Protein AF-F7NVW8-F1 (afdb_monomer_lite)

pLDDT: mean 91.48, std 11.55, range [31.28, 98.75]

Structure (mmCIF, N/CA/C/O backbone):
data_AF-F7NVW8-F1
#
_entry.id   AF-F7NVW8-F1
#
loop_
_atom_site.group_PDB
_atom_site.id
_atom_site.type_symbol
_atom_site.label_atom_id
_atom_site.label_alt_id
_atom_site.label_comp_id
_atom_site.label_asym_id
_atom_site.label_entity_id
_atom_site.label_seq_id
_atom_site.pdbx_PDB_ins_code
_atom_site.Cartn_x
_atom_site.Cartn_y
_atom_site.Cartn_z
_atom_site.occupancy
_atom_site.B_iso_or_equiv
_atom_site.auth_seq_id
_atom_site.auth_comp_id
_atom_site.auth_asym_id
_atom_site.auth_atom_id
_atom_site.pdbx_PDB_model_num
ATOM 1 N N . MET A 1 1 ? -7.586 -39.364 7.969 1.00 33.09 1 MET A N 1
ATOM 2 C CA . MET A 1 1 ? -6.673 -38.766 6.970 1.00 33.09 1 MET A CA 1
ATOM 3 C C . MET A 1 1 ? -7.073 -37.313 6.775 1.00 33.09 1 MET A C 1
ATOM 5 O O . MET A 1 1 ? -8.037 -37.046 6.069 1.00 33.09 1 MET A O 1
ATOM 9 N N . GLN A 1 2 ? -6.405 -36.387 7.467 1.00 31.28 2 GLN A N 1
ATOM 10 C CA . GLN A 1 2 ? -6.547 -34.956 7.196 1.00 31.28 2 GLN A CA 1
ATOM 11 C C . GLN A 1 2 ? -5.988 -34.703 5.795 1.00 31.28 2 GLN A C 1
ATOM 13 O O . GLN A 1 2 ? -4.818 -34.976 5.532 1.00 31.28 2 GLN A O 1
ATOM 18 N N . LYS A 1 3 ? -6.844 -34.258 4.872 1.00 32.88 3 LYS A N 1
ATOM 19 C CA . LYS A 1 3 ? -6.382 -33.722 3.595 1.00 32.88 3 LYS A CA 1
ATOM 20 C C . LYS A 1 3 ? -5.575 -32.472 3.930 1.00 32.88 3 LYS A C 1
ATOM 22 O O . LYS A 1 3 ? -6.151 -31.479 4.358 1.00 32.88 3 LYS A O 1
ATOM 27 N N . ASN A 1 4 ? -4.258 -32.543 3.753 1.00 35.47 4 ASN A N 1
ATOM 28 C CA . ASN A 1 4 ? -3.416 -31.363 3.627 1.00 35.47 4 ASN A CA 1
ATOM 29 C C . ASN A 1 4 ? -3.935 -30.573 2.421 1.00 35.47 4 ASN A C 1
ATOM 31 O O . ASN A 1 4 ? -3.557 -30.849 1.283 1.00 35.47 4 ASN A O 1
ATOM 35 N N . SER A 1 5 ? -4.852 -29.634 2.652 1.00 35.75 5 SER A N 1
ATOM 36 C CA . SER A 1 5 ? -5.168 -28.608 1.671 1.00 35.75 5 SER A CA 1
ATOM 37 C C . SER A 1 5 ? -3.935 -27.721 1.585 1.00 35.75 5 SER A C 1
ATOM 39 O O . SER A 1 5 ? -3.715 -26.854 2.432 1.00 35.75 5 SER A O 1
ATOM 41 N N . VAL A 1 6 ? -3.088 -27.996 0.594 1.00 38.09 6 VAL A N 1
ATOM 42 C CA . VAL A 1 6 ? -2.115 -27.030 0.089 1.00 38.09 6 VAL A CA 1
ATOM 43 C C . VAL A 1 6 ? -2.907 -25.751 -0.132 1.00 38.09 6 VAL A C 1
ATOM 45 O O . VAL A 1 6 ? -3.813 -25.743 -0.960 1.00 38.09 6 VAL A O 1
ATOM 48 N N . ASN A 1 7 ? -2.652 -24.729 0.684 1.00 44.72 7 ASN A N 1
ATOM 49 C CA . ASN A 1 7 ? -3.314 -23.443 0.549 1.00 44.72 7 ASN A CA 1
ATOM 50 C C . ASN A 1 7 ? -2.962 -22.942 -0.860 1.00 44.72 7 ASN A C 1
ATOM 52 O O . ASN A 1 7 ? -1.771 -22.717 -1.109 1.00 44.72 7 ASN A O 1
ATOM 56 N N . PRO A 1 8 ? -3.905 -22.899 -1.819 1.00 54.53 8 PRO A N 1
ATOM 57 C CA . PRO A 1 8 ? -3.564 -22.485 -3.165 1.00 54.53 8 PRO A CA 1
ATOM 58 C C . PRO A 1 8 ? -3.042 -21.056 -3.059 1.00 54.53 8 PRO A C 1
ATOM 60 O O . PRO A 1 8 ? -3.697 -20.183 -2.491 1.00 54.53 8 PRO A O 1
ATOM 63 N N . ARG A 1 9 ? -1.812 -20.837 -3.532 1.00 75.75 9 ARG A N 1
ATOM 64 C CA . ARG A 1 9 ? -1.227 -19.499 -3.624 1.00 75.75 9 ARG A CA 1
ATOM 65 C C . ARG A 1 9 ? -2.247 -18.607 -4.339 1.00 75.75 9 ARG A C 1
ATOM 67 O O . ARG A 1 9 ? -2.789 -19.030 -5.356 1.00 75.75 9 ARG A O 1
ATOM 74 N N . PHE A 1 10 ? -2.539 -17.435 -3.778 1.00 86.62 10 PHE A N 1
ATOM 75 C CA . PHE A 1 10 ? -3.490 -16.486 -4.357 1.00 86.62 10 PHE A CA 1
ATOM 76 C C . PHE A 1 10 ? -3.166 -16.219 -5.838 1.00 86.62 10 PHE A C 1
ATOM 78 O O . PHE A 1 10 ? -1.993 -16.098 -6.196 1.00 86.62 10 PHE A O 1
ATOM 85 N N . VAL A 1 11 ? -4.201 -16.129 -6.679 1.00 89.25 11 VAL A N 1
ATOM 86 C CA . VAL A 1 11 ? -4.081 -15.807 -8.108 1.00 89.25 11 VAL A CA 1
ATOM 87 C C . VAL A 1 11 ? -5.098 -14.724 -8.467 1.00 89.25 11 VAL A C 1
ATOM 89 O O . VAL A 1 11 ? -6.314 -14.969 -8.471 1.00 89.25 11 VAL A O 1
ATOM 92 N N . ALA A 1 12 ? -4.583 -13.537 -8.790 1.00 92.56 12 ALA A N 1
ATOM 93 C CA . ALA A 1 12 ? -5.376 -12.417 -9.284 1.00 92.56 12 ALA A CA 1
ATOM 94 C C . ALA A 1 12 ? -6.098 -12.784 -10.602 1.00 92.56 12 ALA A C 1
ATOM 96 O O . ALA A 1 12 ? -5.682 -13.715 -11.300 1.00 92.56 12 ALA A O 1
ATOM 97 N N . PRO A 1 13 ? -7.201 -12.104 -10.961 1.00 93.25 13 PRO A N 1
ATOM 98 C CA . PRO A 1 13 ? -7.780 -12.214 -12.297 1.00 93.25 13 PRO A CA 1
ATOM 99 C C . PRO A 1 13 ? -6.733 -11.956 -13.389 1.00 93.25 13 PRO A C 1
ATOM 101 O O . PRO A 1 13 ? -5.885 -11.084 -13.244 1.00 93.25 13 PRO A O 1
ATOM 104 N N . THR A 1 14 ? -6.800 -12.696 -14.493 1.00 92.19 14 THR A N 1
ATOM 105 C CA . THR A 1 14 ? -5.921 -12.470 -15.655 1.00 92.19 14 THR A CA 1
ATOM 106 C C . THR A 1 14 ? -6.426 -11.353 -16.562 1.00 92.19 14 THR A C 1
ATOM 108 O O . THR A 1 14 ? -5.658 -10.783 -17.328 1.00 92.19 14 THR A O 1
ATOM 111 N N . GLU A 1 15 ? -7.723 -11.067 -16.501 1.00 95.06 15 GLU A N 1
ATOM 112 C CA . GLU A 1 15 ? -8.388 -10.063 -17.323 1.00 95.06 15 GLU A CA 1
ATOM 113 C C . GLU A 1 15 ? -8.621 -8.776 -16.532 1.00 95.06 15 GLU A C 1
ATOM 115 O O . GLU A 1 15 ? -8.660 -8.775 -15.296 1.00 95.06 15 GLU A O 1
ATOM 120 N N . TRP A 1 16 ? -8.781 -7.680 -17.271 1.00 97.19 16 TRP A N 1
ATOM 121 C CA . TRP A 1 16 ? -9.200 -6.404 -16.712 1.00 97.19 16 TRP A CA 1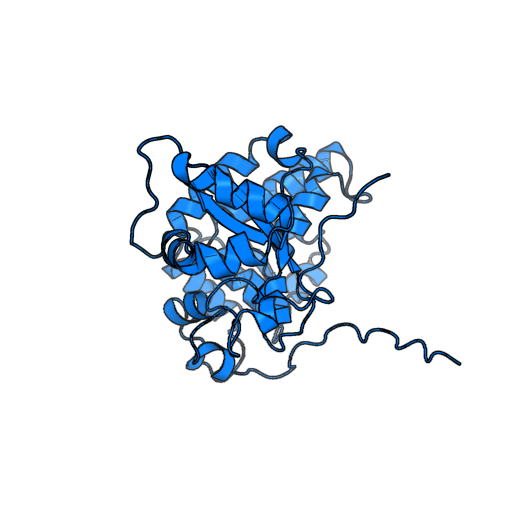
ATOM 122 C C . TRP A 1 16 ? -10.644 -6.500 -16.207 1.00 97.19 16 TRP A C 1
ATOM 124 O O . TRP A 1 16 ? -11.512 -6.996 -16.921 1.00 97.19 16 TRP A O 1
ATOM 134 N N . GLN A 1 17 ? -10.892 -6.016 -14.990 1.00 96.19 17 GLN A N 1
ATOM 135 C CA . GLN A 1 17 ? -12.200 -6.061 -14.328 1.00 96.19 17 GLN A CA 1
ATOM 136 C C . GLN A 1 17 ? -12.583 -4.651 -13.858 1.00 96.19 17 GLN A C 1
ATOM 138 O O . GLN A 1 17 ? -12.295 -4.288 -12.712 1.00 96.19 17 GLN A O 1
ATOM 143 N N . PRO A 1 18 ? -13.174 -3.814 -14.732 1.00 95.75 18 PRO A N 1
ATOM 144 C CA . PRO A 1 18 ? -13.538 -2.440 -14.382 1.00 95.75 18 PRO A CA 1
ATOM 145 C C . PRO A 1 18 ? -14.566 -2.368 -13.241 1.00 95.75 18 PRO A C 1
ATOM 147 O O . PRO A 1 18 ? -14.616 -1.380 -12.510 1.00 95.75 18 PRO A O 1
ATOM 150 N N . GLU A 1 19 ? -15.356 -3.425 -13.038 1.00 95.06 19 GLU A N 1
ATOM 151 C CA . GLU A 1 19 ? -16.361 -3.535 -11.983 1.00 95.06 19 GLU A CA 1
ATOM 152 C C . GLU A 1 19 ? -15.789 -3.454 -10.561 1.00 95.06 19 GLU A C 1
ATOM 154 O O . GLU A 1 19 ? -16.493 -3.001 -9.656 1.00 95.06 19 GLU A O 1
ATOM 159 N N . LEU A 1 20 ? -14.509 -3.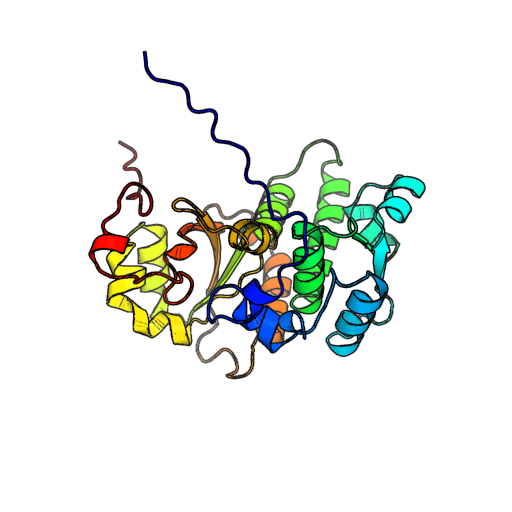803 -10.365 1.00 94.12 20 LEU A N 1
ATOM 160 C CA . LEU A 1 20 ? -13.820 -3.678 -9.072 1.00 94.12 20 LEU A CA 1
ATOM 161 C C . LEU A 1 20 ? -13.774 -2.226 -8.572 1.00 94.12 20 LEU A C 1
ATOM 163 O O . LEU A 1 20 ? -13.691 -1.985 -7.369 1.00 94.12 20 LEU A O 1
ATOM 167 N N . PHE A 1 21 ? -13.852 -1.263 -9.491 1.00 96.19 21 PHE A N 1
ATOM 168 C CA . PHE A 1 21 ? -13.737 0.169 -9.218 1.00 96.19 21 PHE A CA 1
ATOM 169 C C . PHE A 1 21 ? -15.088 0.882 -9.103 1.00 96.19 21 PHE A C 1
ATOM 171 O O . PHE A 1 21 ? -15.120 2.081 -8.845 1.00 96.19 21 PHE A O 1
ATOM 178 N N . LEU A 1 22 ? -16.204 0.169 -9.297 1.00 93.12 22 LEU A N 1
ATOM 179 C CA . LEU A 1 22 ? -17.549 0.756 -9.268 1.00 93.12 22 LEU A CA 1
ATOM 180 C C . LEU A 1 22 ? -18.156 0.816 -7.863 1.00 93.12 22 LEU A C 1
ATOM 182 O O . LEU A 1 22 ? -19.053 1.622 -7.621 1.00 93.12 22 LEU A O 1
ATOM 186 N N . GLN A 1 23 ? -17.711 -0.053 -6.953 1.00 86.88 23 GLN A N 1
ATOM 187 C CA . GLN A 1 23 ? -18.283 -0.158 -5.613 1.00 86.88 23 GLN A CA 1
ATOM 188 C C . GLN A 1 23 ? -17.451 0.614 -4.580 1.00 86.88 23 GLN A C 1
ATOM 190 O O . GLN A 1 23 ? -16.218 0.626 -4.659 1.00 86.88 23 GLN A O 1
ATOM 195 N N . PRO A 1 24 ? -18.098 1.226 -3.571 1.00 89.25 24 PRO A N 1
ATOM 196 C CA . PRO A 1 24 ? -17.397 1.757 -2.411 1.00 89.25 24 PRO A CA 1
ATOM 197 C C . PRO A 1 24 ? -16.582 0.665 -1.699 1.00 89.25 24 PRO A C 1
ATOM 199 O O . PRO A 1 24 ? -17.015 -0.484 -1.623 1.00 89.25 24 PRO A O 1
ATOM 202 N N . GLY A 1 25 ? -15.416 1.018 -1.160 1.00 90.75 25 GLY A N 1
ATOM 203 C CA . GLY A 1 25 ? -14.565 0.122 -0.383 1.00 90.75 25 GLY A CA 1
ATOM 204 C C . GLY A 1 25 ? -13.079 0.328 -0.653 1.00 90.75 25 GLY A C 1
ATOM 205 O O . GLY A 1 25 ? -12.614 1.454 -0.818 1.00 90.75 25 GLY A O 1
ATOM 206 N N . LEU A 1 26 ? -12.326 -0.777 -0.696 1.00 92.69 26 LEU A N 1
ATOM 207 C CA . LEU A 1 26 ? -10.861 -0.774 -0.804 1.00 92.69 26 LEU A CA 1
ATOM 208 C C . LEU A 1 26 ? -10.359 0.059 -1.991 1.00 92.69 26 LEU A C 1
ATOM 210 O O . LEU A 1 26 ? -9.433 0.846 -1.837 1.00 92.69 26 LEU A O 1
ATOM 214 N N . PHE A 1 27 ? -10.993 -0.068 -3.158 1.00 95.38 27 PHE A N 1
ATOM 215 C CA . PHE A 1 27 ? -10.558 0.598 -4.388 1.00 95.38 27 PHE A CA 1
ATOM 216 C C . PHE A 1 27 ? -11.054 2.044 -4.539 1.00 95.38 27 PHE A C 1
ATOM 218 O O . PHE A 1 27 ? -10.693 2.699 -5.514 1.00 95.38 27 PHE A O 1
ATOM 225 N N . SER A 1 28 ? -11.857 2.572 -3.605 1.00 92.69 28 SER A N 1
ATOM 226 C CA . SER A 1 28 ? -12.536 3.862 -3.793 1.00 92.69 28 SER A CA 1
ATOM 227 C C . SER A 1 28 ? -11.592 5.029 -4.037 1.00 92.69 28 SER A C 1
ATOM 229 O O . SER A 1 28 ? -11.878 5.860 -4.891 1.00 92.69 28 SER A O 1
ATOM 231 N N . ALA A 1 29 ? -10.457 5.091 -3.340 1.00 91.38 29 ALA A N 1
ATOM 232 C CA . ALA A 1 29 ? -9.506 6.176 -3.559 1.00 91.38 29 ALA A CA 1
ATOM 233 C C . ALA A 1 29 ? -8.840 6.100 -4.942 1.00 91.38 29 ALA A C 1
ATOM 235 O O . ALA A 1 29 ? -8.684 7.121 -5.606 1.00 91.38 29 ALA A O 1
ATOM 236 N N . LEU A 1 30 ? -8.507 4.889 -5.405 1.00 95.31 30 LEU A N 1
ATOM 237 C CA . LEU A 1 30 ? -7.979 4.681 -6.754 1.00 95.31 30 LEU A CA 1
ATOM 238 C C . LEU A 1 30 ? -9.011 5.103 -7.806 1.00 95.31 30 LEU A C 1
ATOM 240 O O . LEU A 1 30 ? -8.668 5.831 -8.728 1.00 95.31 30 LEU A O 1
ATOM 244 N N . ALA A 1 31 ? -10.271 4.695 -7.640 1.00 95.12 31 ALA A N 1
ATOM 245 C CA . ALA A 1 31 ? -11.358 5.006 -8.569 1.00 95.12 31 ALA A CA 1
ATOM 246 C C . ALA A 1 31 ? -11.762 6.491 -8.572 1.00 95.12 31 ALA A C 1
ATOM 248 O O . ALA A 1 31 ? -12.200 7.005 -9.596 1.00 95.12 31 ALA A O 1
ATOM 249 N N . ALA A 1 32 ? -11.612 7.190 -7.442 1.00 93.06 32 ALA A N 1
ATOM 250 C CA . ALA A 1 32 ? -11.866 8.628 -7.351 1.00 93.06 32 ALA A CA 1
ATOM 251 C C . ALA A 1 32 ? -10.800 9.459 -8.080 1.00 93.06 32 ALA A C 1
ATOM 253 O O . ALA A 1 32 ? -11.082 10.556 -8.556 1.00 93.06 32 ALA A O 1
ATOM 254 N N . THR A 1 33 ? -9.575 8.935 -8.162 1.00 93.88 33 THR A N 1
ATOM 255 C CA . THR A 1 33 ? -8.430 9.633 -8.750 1.00 93.88 33 THR A CA 1
ATOM 256 C C . THR A 1 33 ? -8.176 9.252 -10.207 1.00 93.88 33 THR A C 1
ATOM 258 O O . THR A 1 33 ? -7.834 10.114 -11.016 1.00 93.88 33 THR A O 1
ATOM 261 N N . PHE A 1 34 ? -8.297 7.971 -10.545 1.00 96.12 34 PHE A N 1
ATOM 262 C CA . PHE A 1 34 ? -7.969 7.438 -11.861 1.00 96.12 34 PHE A CA 1
ATOM 263 C C . PHE A 1 34 ? -9.237 6.897 -12.531 1.00 96.12 34 PHE A C 1
ATOM 265 O O . PHE A 1 34 ? -10.038 6.237 -11.864 1.00 96.12 34 PHE A O 1
ATOM 272 N N . PRO A 1 35 ? -9.413 7.086 -13.851 1.00 96.50 35 PRO A N 1
ATOM 273 C CA . PRO A 1 35 ? -10.602 6.646 -14.583 1.00 96.50 35 PRO A CA 1
ATOM 274 C C . PRO A 1 35 ? -10.579 5.128 -14.853 1.00 96.50 35 PRO A C 1
ATOM 276 O O . PRO A 1 35 ? -10.696 4.686 -15.994 1.00 96.50 35 PRO A O 1
ATOM 279 N N . LEU A 1 36 ? -10.380 4.309 -13.814 1.00 97.25 36 LEU A N 1
ATOM 280 C CA . LEU A 1 36 ? -10.150 2.863 -13.919 1.00 97.25 36 LEU A CA 1
ATOM 281 C C . LEU A 1 36 ? -11.400 2.137 -14.427 1.00 97.25 36 LEU A C 1
ATOM 283 O O . LEU A 1 36 ? -11.316 1.359 -15.371 1.00 97.25 36 LEU A O 1
ATOM 287 N N . ALA A 1 37 ? -12.577 2.453 -13.886 1.00 96.69 37 ALA A N 1
ATOM 288 C CA . ALA A 1 37 ? -13.836 1.858 -14.341 1.00 96.69 37 ALA A CA 1
ATOM 289 C C . ALA A 1 37 ? -14.155 2.146 -15.825 1.00 96.69 37 ALA A C 1
ATOM 291 O O . ALA A 1 37 ? -14.917 1.410 -16.447 1.00 96.69 37 ALA A O 1
ATOM 292 N N . GLU A 1 38 ? -13.575 3.205 -16.397 1.00 96.62 38 GLU A N 1
ATOM 293 C CA . GLU A 1 38 ? -13.773 3.600 -17.796 1.00 96.62 38 GLU A CA 1
ATOM 294 C C . GLU A 1 38 ? -12.792 2.907 -18.755 1.00 96.62 38 GLU A C 1
ATOM 296 O O . GLU A 1 38 ? -12.999 2.915 -19.973 1.00 96.62 38 GLU A O 1
ATOM 301 N N . GLN A 1 39 ? -11.728 2.285 -18.233 1.00 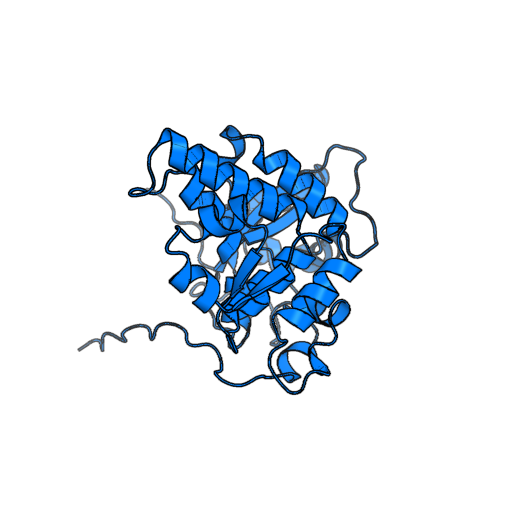96.69 39 GLN A N 1
ATOM 302 C CA . GLN A 1 39 ? -10.758 1.577 -19.061 1.00 96.69 39 GLN A CA 1
ATOM 303 C C . GLN A 1 39 ? -11.328 0.253 -19.574 1.00 96.69 39 GLN A C 1
ATOM 305 O O . GLN A 1 39 ? -12.039 -0.467 -18.872 1.00 96.69 39 GLN A O 1
ATOM 310 N N . ARG A 1 40 ? -10.959 -0.102 -20.809 1.00 94.81 40 ARG A N 1
ATOM 311 C CA . ARG A 1 40 ? -11.304 -1.399 -21.421 1.00 94.81 40 ARG A CA 1
ATOM 312 C C . ARG A 1 40 ? -10.257 -2.480 -21.161 1.00 94.81 40 ARG A C 1
ATOM 314 O O . ARG A 1 40 ? -10.574 -3.665 -21.228 1.00 94.81 40 ARG A O 1
ATOM 321 N N . HIS A 1 41 ? -9.022 -2.069 -20.896 1.00 96.62 41 HIS A N 1
ATOM 322 C CA . HIS A 1 41 ? -7.858 -2.925 -20.696 1.00 96.62 41 HIS A CA 1
ATOM 323 C C . HIS A 1 41 ? -7.009 -2.362 -19.555 1.00 96.62 41 HIS A C 1
ATOM 325 O O . HIS A 1 41 ? -7.272 -1.260 -19.073 1.00 96.62 41 HIS A O 1
ATOM 331 N N . PHE A 1 42 ? -5.974 -3.098 -19.151 1.00 97.75 42 PHE A N 1
ATOM 332 C CA . PHE A 1 42 ? -4.974 -2.554 -18.239 1.00 97.75 42 PHE A CA 1
ATOM 333 C C . PHE A 1 42 ? -4.354 -1.278 -18.833 1.00 97.75 42 PHE A C 1
ATOM 335 O O . PHE A 1 42 ? -4.009 -1.283 -20.020 1.00 97.75 42 PHE A O 1
ATOM 342 N N . PRO A 1 43 ? -4.189 -0.212 -18.031 1.00 97.75 43 PRO A N 1
ATOM 343 C CA . PRO A 1 43 ? -3.466 0.980 -18.456 1.00 97.75 43 PRO A CA 1
ATOM 344 C C . PRO A 1 43 ? -2.053 0.643 -18.938 1.00 97.75 43 PRO A C 1
ATOM 346 O O . PRO A 1 43 ? -1.354 -0.157 -18.309 1.00 97.75 43 PRO A O 1
ATOM 349 N N . SER A 1 44 ? -1.635 1.247 -20.051 1.00 97.88 44 SER A N 1
ATOM 350 C CA . SER A 1 44 ? -0.278 1.065 -20.574 1.00 97.88 44 SER A CA 1
ATOM 351 C C . SER A 1 44 ? 0.747 1.858 -19.748 1.00 97.88 44 SER A C 1
ATOM 353 O O . SER A 1 44 ? 0.365 2.794 -19.035 1.00 97.88 44 SER A O 1
ATOM 355 N N . PRO A 1 45 ? 2.053 1.542 -19.849 1.00 98.38 45 PRO A N 1
ATOM 356 C CA . PRO A 1 45 ? 3.097 2.336 -19.203 1.00 98.38 45 PRO A CA 1
ATOM 357 C C . PRO A 1 45 ? 3.051 3.826 -19.584 1.00 98.38 45 PRO A C 1
ATOM 359 O O . PRO A 1 45 ? 3.257 4.690 -18.733 1.00 98.38 45 PRO A O 1
ATOM 362 N N . GLU A 1 46 ? 2.711 4.150 -20.834 1.00 98.38 46 GLU A N 1
ATOM 363 C CA . GLU A 1 46 ? 2.558 5.530 -21.310 1.00 98.38 46 GLU A CA 1
ATOM 364 C C . GLU A 1 46 ? 1.382 6.229 -20.622 1.00 98.38 46 GLU A C 1
ATOM 366 O O . GLU A 1 46 ? 1.548 7.325 -20.093 1.00 98.38 46 GLU A O 1
ATOM 371 N N . GLN A 1 47 ? 0.221 5.573 -20.543 1.00 98.31 47 GLN A N 1
ATOM 372 C CA . GLN A 1 47 ? -0.957 6.134 -19.876 1.00 98.31 47 GLN A CA 1
ATOM 373 C C . GLN A 1 47 ? -0.717 6.343 -18.372 1.00 98.31 47 GLN A C 1
ATOM 375 O O . GLN A 1 47 ? -1.090 7.373 -17.813 1.00 98.31 47 GLN A O 1
ATOM 380 N N . LEU A 1 48 ? -0.054 5.390 -17.709 1.00 98.50 48 LEU A N 1
ATOM 381 C CA . LEU A 1 48 ? 0.337 5.534 -16.304 1.00 98.50 48 LEU A CA 1
ATOM 382 C C . LEU A 1 48 ? 1.347 6.672 -16.116 1.00 98.50 48 LEU A C 1
ATOM 384 O O . LEU A 1 48 ? 1.287 7.386 -15.117 1.00 98.50 48 LEU A O 1
ATOM 388 N N . THR A 1 49 ? 2.248 6.873 -17.081 1.00 98.69 49 THR A N 1
ATOM 389 C CA . THR A 1 49 ? 3.214 7.981 -17.067 1.00 98.69 49 THR A CA 1
ATOM 390 C C . THR A 1 49 ? 2.500 9.324 -17.195 1.00 98.69 49 THR A C 1
ATOM 392 O O . THR A 1 49 ? 2.797 10.244 -16.438 1.00 98.69 49 THR A O 1
ATOM 395 N N . GLU A 1 50 ? 1.499 9.429 -18.072 1.00 98.50 50 GLU A N 1
ATOM 396 C CA . GLU A 1 50 ? 0.659 10.627 -18.172 1.00 98.50 50 GLU A CA 1
ATOM 397 C C . GLU A 1 50 ? -0.045 10.933 -16.843 1.00 98.50 50 GLU A C 1
ATOM 399 O O . GLU A 1 50 ? -0.021 12.075 -16.381 1.00 98.50 50 GLU A O 1
ATOM 404 N N . TRP A 1 51 ? -0.624 9.926 -16.182 1.00 98.12 51 TRP A N 1
ATOM 405 C CA . TRP A 1 51 ? -1.255 10.110 -14.870 1.00 98.12 51 TRP A CA 1
ATOM 406 C C . TRP A 1 51 ? -0.253 10.524 -13.786 1.00 98.12 51 TRP A C 1
ATOM 408 O O . TRP A 1 51 ? -0.560 11.396 -12.967 1.00 98.12 51 TRP A O 1
ATOM 418 N N . LEU A 1 52 ? 0.958 9.958 -13.798 1.00 98.19 52 LEU A N 1
ATOM 419 C CA . LEU A 1 52 ? 2.044 10.358 -12.902 1.00 98.19 52 LEU A CA 1
ATOM 420 C C . LEU A 1 52 ? 2.418 11.827 -13.105 1.00 98.19 52 LEU A C 1
ATOM 422 O O . LEU A 1 52 ? 2.531 12.573 -12.131 1.00 98.19 52 LEU A O 1
ATOM 426 N N . HIS A 1 53 ? 2.585 12.258 -14.355 1.00 98.19 53 HIS A N 1
ATOM 427 C CA . HIS A 1 53 ? 2.956 13.634 -14.697 1.00 98.19 53 HIS A CA 1
ATOM 428 C C . HIS A 1 53 ? 1.853 14.638 -14.373 1.00 98.19 53 HIS A C 1
ATOM 430 O O . HIS A 1 53 ? 2.149 15.768 -13.995 1.00 98.19 53 HIS A O 1
ATOM 436 N N . GLN A 1 54 ? 0.586 14.239 -14.481 1.00 96.06 54 GLN A N 1
ATOM 437 C CA . GLN A 1 54 ? -0.551 15.090 -14.121 1.00 96.06 54 GLN A CA 1
ATOM 438 C C . GLN A 1 54 ? -0.663 15.313 -12.609 1.00 96.06 54 GLN A C 1
ATOM 440 O O . GLN A 1 54 ? -1.119 16.373 -12.180 1.00 96.06 54 GLN A O 1
ATOM 445 N N . ARG A 1 55 ? -0.267 14.325 -11.798 1.00 93.06 55 ARG A N 1
ATOM 446 C CA . ARG A 1 55 ? -0.421 14.373 -10.335 1.00 93.06 55 ARG A CA 1
ATOM 447 C C . ARG A 1 55 ? 0.831 14.790 -9.582 1.00 93.06 55 ARG A C 1
ATOM 449 O O . ARG A 1 55 ? 0.731 15.219 -8.438 1.00 93.06 55 ARG A O 1
ATOM 456 N N . THR A 1 56 ? 2.005 14.640 -10.183 1.00 94.81 56 THR A N 1
ATOM 457 C CA . THR A 1 56 ? 3.274 14.758 -9.463 1.00 94.81 56 THR A CA 1
ATOM 458 C C . THR A 1 56 ? 4.268 15.644 -10.217 1.00 94.81 56 THR A C 1
ATOM 460 O O . THR A 1 56 ? 4.204 15.771 -11.441 1.00 94.81 56 THR A O 1
ATOM 463 N N . PRO A 1 57 ? 5.260 16.229 -9.527 1.00 95.12 57 PRO A N 1
ATOM 464 C CA . PRO A 1 57 ? 6.335 16.968 -10.185 1.00 95.12 57 PRO A CA 1
ATOM 465 C C . PRO A 1 57 ? 7.349 16.067 -10.923 1.00 95.12 57 PRO A C 1
ATOM 467 O O . PRO A 1 57 ? 8.337 16.585 -11.437 1.00 95.12 57 PRO A O 1
ATOM 470 N N . LEU A 1 58 ? 7.140 14.743 -10.986 1.00 95.94 58 LEU A N 1
ATOM 471 C CA . LEU A 1 58 ? 8.073 13.759 -11.554 1.00 95.94 58 LEU A CA 1
ATOM 472 C C . LEU A 1 58 ? 8.024 13.694 -13.089 1.00 95.94 58 LEU A C 1
ATOM 474 O O . LEU A 1 58 ? 7.791 12.641 -13.674 1.00 95.94 58 LEU A O 1
ATOM 478 N N . GLN A 1 59 ? 8.247 14.828 -13.750 1.00 96.81 59 GLN A N 1
ATOM 479 C CA . GLN A 1 59 ? 8.149 14.961 -15.213 1.00 96.81 59 GLN A CA 1
ATOM 480 C C . GLN A 1 59 ? 9.247 14.196 -15.974 1.00 96.81 59 GLN A C 1
ATOM 482 O O . GLN A 1 59 ? 9.123 13.934 -17.166 1.00 96.81 59 GLN A O 1
ATOM 487 N N . ASP A 1 60 ? 10.335 13.850 -15.292 1.00 97.06 60 ASP A N 1
ATOM 488 C CA . ASP A 1 60 ? 11.468 13.079 -15.803 1.00 97.06 60 ASP A CA 1
ATOM 489 C C . ASP A 1 60 ? 11.428 11.597 -15.398 1.00 97.06 60 ASP A C 1
ATOM 491 O O . ASP A 1 60 ? 12.391 10.870 -15.646 1.00 97.06 60 ASP A O 1
ATOM 495 N N . TRP A 1 61 ? 10.329 11.151 -14.784 1.00 98.44 61 TRP A N 1
ATOM 496 C CA . TRP A 1 61 ? 10.083 9.750 -14.456 1.00 98.44 61 TRP A CA 1
ATOM 497 C C . TRP A 1 61 ? 9.059 9.150 -15.407 1.00 98.44 61 TRP A C 1
ATOM 499 O O . TRP A 1 61 ? 8.156 9.842 -15.872 1.00 98.44 61 TRP A O 1
ATOM 509 N N . CYS A 1 62 ? 9.156 7.853 -15.673 1.00 98.50 62 CYS A N 1
ATOM 510 C CA . CYS A 1 62 ? 8.143 7.148 -16.452 1.00 98.50 62 CYS A CA 1
ATOM 511 C C . CYS A 1 62 ? 8.027 5.682 -16.046 1.00 98.50 62 CYS A C 1
ATOM 513 O O . CYS A 1 62 ? 8.927 5.114 -15.429 1.00 98.50 62 CYS A O 1
ATOM 515 N N . PHE A 1 63 ? 6.911 5.062 -16.411 1.00 98.75 63 PHE A N 1
ATOM 516 C CA . PHE A 1 63 ? 6.763 3.614 -16.356 1.00 98.75 63 PHE A CA 1
ATOM 517 C C . PHE A 1 63 ? 7.241 2.997 -17.667 1.00 98.75 63 PHE A C 1
ATOM 519 O O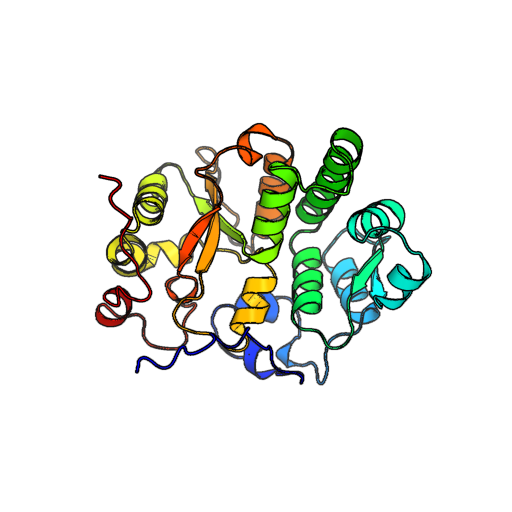 . PHE A 1 63 ? 7.056 3.575 -18.739 1.00 98.75 63 PHE A O 1
ATOM 526 N N . VAL A 1 64 ? 7.842 1.812 -17.583 1.00 98.50 64 VAL A N 1
ATOM 527 C CA . VAL A 1 64 ? 8.339 1.062 -18.745 1.00 98.50 64 VAL A CA 1
ATOM 528 C C . VAL A 1 64 ? 7.995 -0.415 -18.623 1.00 98.50 64 VAL A C 1
ATOM 530 O O . VAL A 1 64 ? 7.816 -0.934 -17.523 1.00 98.50 64 VAL A O 1
ATOM 533 N N . ASP A 1 65 ? 7.931 -1.114 -19.752 1.00 98.06 65 ASP A N 1
ATOM 534 C CA . ASP A 1 65 ? 7.818 -2.571 -19.755 1.00 98.06 65 ASP A CA 1
ATOM 535 C C . ASP A 1 65 ? 9.035 -3.212 -19.058 1.00 98.06 65 ASP A C 1
ATOM 537 O O . ASP A 1 65 ? 10.177 -2.790 -19.253 1.00 98.06 65 ASP A O 1
ATOM 541 N N . SER A 1 66 ? 8.797 -4.252 -18.255 1.00 96.88 66 SER A N 1
ATOM 542 C CA . SER A 1 66 ? 9.834 -5.029 -17.559 1.00 96.88 66 SER A CA 1
ATOM 543 C C . SER A 1 66 ? 10.971 -5.525 -18.466 1.00 96.88 66 SER A C 1
ATOM 545 O O . SER A 1 66 ? 12.101 -5.651 -18.004 1.00 96.88 66 SER A O 1
ATOM 547 N N . SER A 1 67 ? 10.720 -5.716 -19.761 1.00 97.25 67 SER A N 1
ATOM 548 C CA . SER A 1 67 ? 11.730 -6.081 -20.761 1.00 97.25 67 SER A CA 1
ATOM 549 C C . SER A 1 67 ? 12.867 -5.058 -20.881 1.00 97.25 67 SER A C 1
ATOM 551 O O . SER A 1 67 ? 13.988 -5.434 -21.223 1.00 97.25 67 SER A O 1
ATOM 553 N N . VAL A 1 68 ? 12.622 -3.781 -20.557 1.00 97.69 68 VAL A N 1
ATOM 554 C CA . VAL A 1 68 ? 13.665 -2.743 -20.509 1.00 97.69 68 VAL A CA 1
ATOM 555 C C . VAL A 1 68 ? 14.644 -3.012 -19.364 1.00 97.69 68 VAL A C 1
ATOM 557 O O . VAL A 1 68 ? 15.856 -2.924 -19.562 1.00 97.69 68 VAL A O 1
ATOM 560 N N . LEU A 1 69 ? 14.135 -3.399 -18.190 1.00 97.44 69 LEU A N 1
ATOM 561 C CA . LEU A 1 69 ? 14.965 -3.823 -17.059 1.00 97.44 69 LEU A CA 1
ATOM 562 C C . LEU A 1 69 ? 15.726 -5.112 -17.388 1.00 97.44 69 LEU A C 1
ATOM 564 O O . LEU A 1 69 ? 16.918 -5.200 -17.102 1.00 97.44 69 LEU A O 1
ATOM 568 N N . ASP A 1 70 ? 15.055 -6.095 -17.994 1.00 96.62 70 ASP A N 1
ATOM 569 C CA . ASP A 1 70 ? 15.672 -7.378 -18.349 1.00 96.62 70 ASP A CA 1
ATOM 570 C C . ASP A 1 70 ? 16.852 -7.192 -19.314 1.00 96.62 70 ASP A C 1
ATOM 572 O O . ASP A 1 70 ? 17.886 -7.846 -19.171 1.00 96.62 70 ASP A O 1
ATOM 576 N N . ALA A 1 71 ? 16.715 -6.276 -20.279 1.00 97.25 71 ALA A N 1
ATOM 577 C CA . ALA A 1 71 ? 17.779 -5.927 -21.215 1.00 97.25 71 ALA A CA 1
ATOM 578 C C . ALA A 1 71 ? 18.934 -5.157 -20.552 1.00 97.25 71 ALA A C 1
ATOM 580 O O . ALA A 1 71 ? 20.086 -5.317 -20.957 1.00 97.25 71 ALA A O 1
ATOM 581 N N . ASP A 1 72 ? 18.640 -4.327 -19.550 1.00 96.88 72 ASP A N 1
ATOM 582 C CA . ASP A 1 72 ? 19.644 -3.570 -18.801 1.00 96.88 72 ASP A CA 1
ATOM 583 C C . ASP A 1 72 ? 20.454 -4.463 -17.838 1.00 96.88 72 ASP A C 1
ATOM 585 O O . ASP A 1 72 ? 21.671 -4.314 -17.709 1.00 96.88 72 ASP A O 1
ATOM 589 N N . GLY A 1 73 ? 19.798 -5.432 -17.194 1.00 94.19 73 GLY A N 1
ATOM 590 C CA . GLY A 1 73 ? 20.430 -6.436 -16.334 1.00 94.19 73 GLY A CA 1
ATOM 591 C C . GLY A 1 73 ? 20.775 -5.961 -14.916 1.00 94.19 73 GLY A C 1
ATOM 592 O O . GLY A 1 73 ? 21.315 -6.746 -14.126 1.00 94.19 73 GLY A O 1
ATOM 593 N N . ARG A 1 74 ? 20.467 -4.706 -14.556 1.00 94.25 74 ARG A N 1
ATOM 594 C CA . ARG A 1 74 ? 20.559 -4.219 -13.171 1.00 94.25 74 ARG A CA 1
ATOM 595 C C . ARG A 1 74 ? 19.540 -4.891 -12.253 1.00 94.25 74 ARG A C 1
ATOM 597 O O . ARG A 1 74 ? 18.541 -5.474 -12.664 1.00 94.25 74 ARG A O 1
ATOM 604 N N . TYR A 1 75 ? 19.788 -4.772 -10.952 1.00 92.44 75 TYR A N 1
ATOM 605 C CA . TYR A 1 75 ? 18.783 -5.099 -9.945 1.00 92.44 75 TYR A CA 1
ATOM 606 C C . TYR A 1 75 ? 17.647 -4.065 -9.983 1.00 92.44 75 TYR A C 1
ATOM 608 O O . TYR A 1 75 ? 17.921 -2.876 -10.108 1.00 92.44 75 TYR A O 1
ATOM 616 N N . TYR A 1 76 ? 16.395 -4.502 -9.808 1.00 93.81 76 TYR A N 1
ATOM 617 C CA . TYR A 1 76 ? 15.184 -3.670 -9.932 1.00 93.81 76 TYR A CA 1
ATOM 618 C C . TYR A 1 76 ? 15.290 -2.287 -9.260 1.00 93.81 76 TYR A C 1
ATOM 620 O O . TYR A 1 76 ? 15.094 -1.263 -9.907 1.00 93.81 76 TYR A O 1
ATOM 628 N N . GLU A 1 77 ? 15.671 -2.239 -7.980 1.00 94.38 77 GLU A N 1
ATOM 629 C CA . GLU A 1 77 ? 15.765 -0.965 -7.251 1.00 94.38 77 GLU A CA 1
ATOM 630 C C . GLU A 1 77 ? 16.905 -0.069 -7.768 1.00 94.38 77 GLU A C 1
ATOM 632 O O . GLU A 1 77 ? 16.774 1.150 -7.780 1.00 94.38 77 GLU A O 1
ATOM 637 N N . ASP A 1 78 ? 18.017 -0.657 -8.217 1.00 95.12 78 ASP A N 1
ATOM 638 C CA . ASP A 1 78 ? 19.146 0.098 -8.780 1.00 95.12 78 ASP A CA 1
ATOM 639 C C . ASP A 1 78 ? 18.791 0.666 -10.160 1.00 95.12 78 ASP A C 1
ATOM 641 O O . ASP A 1 78 ? 19.105 1.811 -10.477 1.00 95.12 78 ASP A O 1
ATOM 645 N N . PHE A 1 79 ? 18.042 -0.093 -10.961 1.00 97.50 79 PHE A N 1
ATOM 646 C CA . PHE A 1 79 ? 17.516 0.399 -12.226 1.00 97.50 79 PHE A CA 1
ATOM 647 C C . PHE A 1 79 ? 16.624 1.626 -12.027 1.00 97.50 79 PHE A C 1
ATOM 649 O O . PHE A 1 79 ? 16.872 2.648 -12.667 1.00 97.50 79 PHE A O 1
ATOM 656 N N . ILE A 1 80 ? 15.650 1.565 -11.110 1.00 97.38 80 ILE A N 1
ATOM 657 C CA . ILE A 1 80 ? 14.779 2.709 -10.797 1.00 97.38 80 ILE A CA 1
ATOM 658 C C . ILE A 1 80 ? 15.614 3.910 -10.351 1.00 97.38 80 ILE A C 1
ATOM 660 O O . ILE A 1 80 ? 15.451 5.008 -10.885 1.00 97.38 80 ILE A O 1
ATOM 664 N N . TYR A 1 81 ? 16.547 3.691 -9.420 1.00 96.19 81 TYR A N 1
ATOM 665 C CA . TYR A 1 81 ? 17.366 4.752 -8.838 1.00 96.19 81 TYR A CA 1
ATOM 666 C C . TYR A 1 81 ? 18.185 5.512 -9.890 1.00 96.19 81 TYR A C 1
ATOM 668 O O . TYR A 1 81 ? 18.298 6.736 -9.842 1.00 96.19 81 TYR A O 1
ATOM 676 N N . GLN A 1 82 ? 18.756 4.786 -10.852 1.00 96.81 82 GLN A N 1
ATOM 677 C CA . GLN A 1 82 ? 19.658 5.347 -11.858 1.00 96.81 82 GLN A CA 1
ATOM 678 C C . GLN A 1 82 ? 18.931 5.897 -13.089 1.00 96.81 82 GLN A C 1
ATOM 680 O O . GLN A 1 82 ? 19.395 6.861 -13.695 1.00 96.81 82 GLN A O 1
ATOM 685 N N . SER A 1 83 ? 17.839 5.253 -13.507 1.00 97.69 83 SER A N 1
ATOM 686 C CA . SER A 1 83 ? 17.161 5.561 -14.773 1.00 97.69 83 SER A CA 1
ATOM 687 C C . SER A 1 83 ? 15.940 6.461 -14.613 1.00 97.69 83 SER A C 1
ATOM 689 O O . SER A 1 83 ? 15.528 7.067 -15.599 1.00 97.69 83 SER A O 1
ATOM 691 N N . ARG A 1 84 ? 15.359 6.537 -13.403 1.00 98.00 84 ARG A N 1
ATOM 692 C CA . ARG A 1 84 ? 14.037 7.143 -13.140 1.00 98.00 84 ARG A CA 1
ATOM 693 C C . ARG A 1 84 ? 12.899 6.479 -13.924 1.00 98.00 84 ARG A C 1
ATOM 695 O O . ARG A 1 84 ? 11.815 7.039 -14.062 1.00 98.00 84 ARG A O 1
ATOM 702 N N . GLN A 1 85 ? 13.135 5.267 -14.417 1.00 98.50 85 GLN A N 1
ATOM 703 C CA . GLN A 1 85 ? 12.137 4.440 -15.075 1.00 98.50 85 GLN A CA 1
ATOM 704 C C . GLN A 1 85 ? 11.668 3.366 -14.101 1.00 98.50 85 GLN A C 1
ATOM 706 O O . GLN A 1 85 ? 12.486 2.735 -13.434 1.00 98.50 85 GLN A O 1
ATOM 711 N N . ILE A 1 86 ? 10.358 3.157 -14.021 1.00 98.38 86 ILE A N 1
ATOM 712 C CA . ILE A 1 86 ? 9.723 2.194 -13.123 1.00 98.38 86 ILE A CA 1
ATOM 713 C C . ILE A 1 86 ? 9.263 0.995 -13.963 1.00 98.38 86 ILE A C 1
ATOM 715 O O . ILE A 1 86 ? 8.281 1.116 -14.703 1.00 98.38 86 ILE A O 1
ATOM 719 N N . PRO A 1 87 ? 9.967 -0.151 -13.897 1.00 98.00 87 PRO A N 1
ATOM 720 C CA . PRO A 1 87 ? 9.618 -1.334 -14.673 1.00 98.00 87 PRO A CA 1
ATOM 721 C C . PRO A 1 87 ? 8.321 -1.964 -14.178 1.00 98.00 87 PRO A C 1
ATOM 723 O O . PRO A 1 87 ? 8.129 -2.135 -12.976 1.00 98.00 87 PRO A O 1
ATOM 726 N N . MET A 1 88 ? 7.473 -2.385 -15.109 1.00 97.12 88 MET A N 1
ATOM 727 C CA . MET A 1 88 ? 6.244 -3.113 -14.818 1.00 97.12 88 MET A CA 1
ATOM 728 C C . MET A 1 88 ? 5.978 -4.208 -15.851 1.00 97.12 88 MET A C 1
ATOM 730 O O . MET A 1 88 ? 6.237 -4.049 -17.044 1.00 97.12 88 MET A O 1
ATOM 734 N N . ARG A 1 89 ? 5.417 -5.327 -15.401 1.00 96.94 89 ARG A N 1
ATOM 735 C CA . ARG A 1 89 ? 4.870 -6.371 -16.269 1.00 96.94 89 ARG A CA 1
ATOM 736 C C . ARG A 1 89 ? 3.538 -5.888 -16.838 1.00 96.94 89 ARG A C 1
ATOM 738 O O . ARG A 1 89 ? 2.673 -5.415 -16.100 1.00 96.94 89 ARG A O 1
ATOM 745 N N . LEU A 1 90 ? 3.343 -6.044 -18.145 1.00 95.56 90 LEU A N 1
ATOM 746 C CA . LEU A 1 90 ? 2.069 -5.705 -18.784 1.00 95.56 90 LEU A CA 1
ATOM 747 C C . LEU A 1 90 ? 0.943 -6.617 -18.293 1.00 95.56 90 LEU A C 1
ATOM 749 O O . LEU A 1 90 ? 1.159 -7.796 -18.009 1.00 95.56 90 LEU A O 1
ATOM 753 N N . ASN A 1 91 ? -0.274 -6.070 -18.249 1.00 95.62 91 ASN A N 1
ATOM 754 C CA . ASN A 1 91 ? -1.484 -6.784 -17.831 1.00 95.62 91 ASN A CA 1
ATOM 755 C C . ASN A 1 91 ? -1.344 -7.462 -16.457 1.00 95.62 91 ASN A C 1
ATOM 757 O O . ASN A 1 91 ? -1.795 -8.590 -16.249 1.00 95.62 91 ASN A O 1
ATOM 761 N N . ASN A 1 92 ? -0.669 -6.789 -15.524 1.00 97.12 92 ASN A N 1
ATOM 762 C CA . ASN A 1 92 ? -0.372 -7.315 -14.203 1.00 97.12 92 ASN A CA 1
ATOM 763 C C . ASN A 1 92 ? -0.971 -6.416 -13.114 1.00 97.12 92 ASN A C 1
ATOM 765 O O . ASN A 1 92 ? -0.592 -5.256 -12.980 1.00 97.12 92 ASN A O 1
ATOM 769 N N . TRP A 1 93 ? -1.896 -6.963 -12.318 1.00 98.00 93 TRP A N 1
ATOM 770 C CA . TRP A 1 93 ? -2.550 -6.232 -11.228 1.00 98.00 93 TRP A CA 1
ATOM 771 C C . TRP A 1 93 ? -1.564 -5.685 -10.199 1.00 98.00 93 TRP A C 1
ATOM 773 O O . TRP A 1 93 ? -1.694 -4.539 -9.782 1.00 98.00 93 TRP A O 1
ATOM 783 N N . HIS A 1 94 ? -0.580 -6.491 -9.805 1.00 97.81 94 HIS A N 1
ATOM 784 C CA . HIS A 1 94 ? 0.407 -6.111 -8.803 1.00 97.81 94 HIS A CA 1
ATOM 785 C C . HIS A 1 94 ? 1.196 -4.873 -9.236 1.00 97.81 94 HIS A C 1
ATOM 787 O O . HIS A 1 94 ? 1.213 -3.870 -8.524 1.00 97.81 94 HIS A O 1
ATOM 793 N N . ASP A 1 95 ? 1.776 -4.913 -10.437 1.00 97.88 95 ASP A N 1
ATOM 794 C CA . ASP A 1 95 ? 2.598 -3.812 -10.936 1.00 97.88 95 ASP A CA 1
ATOM 795 C C . ASP A 1 95 ? 1.744 -2.588 -11.308 1.00 97.88 95 ASP A C 1
ATOM 797 O O . ASP A 1 95 ? 2.184 -1.459 -11.096 1.00 97.88 95 ASP A O 1
ATOM 801 N N . LEU A 1 96 ? 0.496 -2.782 -11.767 1.00 98.50 96 LEU A N 1
ATOM 802 C CA . LEU A 1 96 ? -0.466 -1.687 -11.933 1.00 98.50 96 LEU A CA 1
ATOM 803 C C . LEU A 1 96 ? -0.700 -0.962 -10.604 1.00 98.50 96 LEU A C 1
ATOM 805 O O . LEU A 1 96 ? -0.560 0.257 -10.536 1.00 98.50 96 LEU A O 1
ATOM 809 N N . PHE A 1 97 ? -1.049 -1.684 -9.536 1.00 98.50 97 PHE A N 1
ATOM 810 C CA . PHE A 1 97 ? -1.264 -1.053 -8.235 1.00 98.50 97 PHE A CA 1
ATOM 811 C C . PHE A 1 97 ? 0.026 -0.426 -7.701 1.00 98.50 97 PHE A C 1
ATOM 813 O O . PHE A 1 97 ? -0.030 0.657 -7.124 1.00 98.50 97 PHE A O 1
ATOM 820 N N . GLY A 1 98 ? 1.186 -1.033 -7.964 1.00 98.25 98 GLY A N 1
ATOM 821 C CA . GLY A 1 98 ? 2.489 -0.435 -7.679 1.00 98.25 98 GLY A CA 1
ATOM 822 C C . GLY A 1 98 ? 2.675 0.920 -8.371 1.00 98.25 98 GLY A C 1
ATOM 823 O O . GLY A 1 98 ? 3.097 1.884 -7.728 1.00 98.25 98 GLY A O 1
ATOM 824 N N . ALA A 1 99 ? 2.302 1.026 -9.648 1.00 98.44 99 ALA A N 1
ATOM 825 C CA . ALA A 1 99 ? 2.356 2.267 -10.418 1.00 98.44 99 ALA A CA 1
ATOM 826 C C . ALA A 1 99 ? 1.385 3.339 -9.894 1.00 98.44 99 ALA A C 1
ATOM 828 O O . ALA A 1 99 ? 1.754 4.507 -9.752 1.00 98.44 99 ALA A O 1
ATOM 829 N N . LEU A 1 100 ? 0.162 2.955 -9.525 1.00 98.31 100 LEU A N 1
ATOM 830 C CA . LEU A 1 100 ? -0.803 3.888 -8.934 1.00 98.31 100 LEU A CA 1
ATOM 831 C C . LEU A 1 100 ? -0.351 4.377 -7.546 1.00 98.31 100 LEU A C 1
ATOM 833 O O . LEU A 1 100 ? -0.532 5.549 -7.219 1.00 98.31 100 LEU A O 1
ATOM 837 N N . ILE A 1 101 ? 0.310 3.526 -6.752 1.00 98.00 101 ILE A N 1
ATOM 838 C CA . ILE A 1 101 ? 0.941 3.943 -5.490 1.00 98.00 101 ILE A CA 1
ATOM 839 C C . ILE A 1 101 ? 2.076 4.940 -5.735 1.00 98.00 101 ILE A C 1
ATOM 841 O O . ILE A 1 101 ? 2.175 5.914 -4.996 1.00 98.00 101 ILE A O 1
ATOM 845 N N . TRP A 1 102 ? 2.886 4.773 -6.785 1.00 98.00 102 TRP A N 1
ATOM 846 C CA . TRP A 1 102 ? 3.875 5.786 -7.187 1.00 98.00 102 TRP A CA 1
ATOM 847 C C . TRP A 1 102 ? 3.240 7.147 -7.500 1.00 98.00 102 TRP A C 1
ATOM 849 O O . TRP A 1 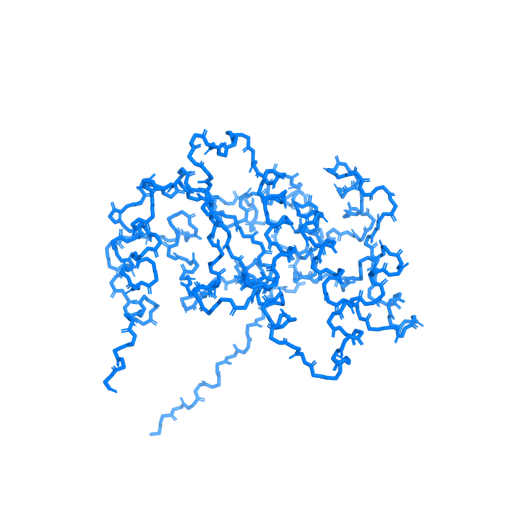102 ? 3.819 8.178 -7.166 1.00 98.00 102 TRP A O 1
ATOM 859 N N . CYS A 1 103 ? 2.038 7.160 -8.081 1.00 97.50 103 CYS A N 1
ATOM 860 C CA . CYS A 1 103 ? 1.300 8.393 -8.359 1.00 97.50 103 CYS A CA 1
ATOM 861 C C . CYS A 1 103 ? 0.745 9.068 -7.092 1.00 97.50 103 CYS A C 1
ATOM 863 O O . CYS A 1 103 ? 0.574 10.285 -7.078 1.00 97.50 103 CYS A O 1
ATOM 865 N N . PHE A 1 104 ? 0.449 8.300 -6.040 1.00 96.19 104 PHE A N 1
ATOM 866 C CA . PHE A 1 104 ? -0.034 8.827 -4.758 1.00 96.19 104 PHE A CA 1
ATOM 867 C C . PHE A 1 104 ? 1.078 9.176 -3.767 1.00 96.19 104 PHE A C 1
ATOM 869 O O . PHE A 1 104 ? 0.895 10.069 -2.945 1.00 96.19 104 PHE A O 1
ATOM 876 N N . PHE A 1 105 ? 2.204 8.463 -3.826 1.00 97.44 105 PHE A N 1
ATOM 877 C CA . PHE A 1 105 ? 3.297 8.555 -2.860 1.00 97.44 105 PHE A CA 1
ATOM 878 C C . PHE A 1 105 ? 4.675 8.728 -3.521 1.00 97.44 105 PHE A C 1
ATOM 880 O O . PHE A 1 105 ? 5.606 7.957 -3.240 1.00 97.44 105 PHE A O 1
ATOM 887 N N . PRO A 1 106 ? 4.846 9.707 -4.429 1.00 97.38 106 PRO A N 1
ATOM 888 C CA . PRO A 1 106 ? 6.090 9.874 -5.171 1.00 97.38 106 PRO A CA 1
ATOM 889 C C . PRO A 1 106 ? 7.296 10.145 -4.261 1.00 97.38 106 PRO A C 1
ATOM 891 O O . PRO A 1 106 ? 8.400 9.690 -4.569 1.00 97.38 106 PRO A O 1
ATOM 894 N N . LYS A 1 107 ? 7.135 10.873 -3.147 1.00 97.81 107 LYS A N 1
ATOM 895 C CA . LYS A 1 107 ? 8.252 11.224 -2.252 1.00 97.81 107 LYS A CA 1
ATOM 896 C C . LYS A 1 107 ? 8.674 10.022 -1.419 1.00 97.81 107 LYS A C 1
ATOM 898 O O . LYS A 1 107 ? 9.864 9.716 -1.341 1.00 97.81 107 LYS A O 1
ATOM 903 N N . SER A 1 108 ? 7.710 9.301 -0.849 1.00 97.56 108 SER A N 1
ATOM 904 C CA . SER A 1 108 ? 7.981 8.103 -0.053 1.00 97.56 108 SER A CA 1
ATOM 905 C C . SER A 1 108 ? 8.599 7.007 -0.908 1.00 97.56 108 SER A C 1
ATOM 907 O O . SER A 1 108 ? 9.607 6.436 -0.501 1.00 97.56 108 SER A O 1
ATOM 909 N N . LYS A 1 109 ? 8.081 6.750 -2.118 1.00 97.81 109 LYS A N 1
ATOM 910 C CA . LYS A 1 109 ? 8.636 5.720 -3.013 1.00 97.81 109 LYS A CA 1
ATOM 911 C C . LYS A 1 109 ? 10.071 6.046 -3.446 1.00 97.81 109 LYS A C 1
ATOM 913 O O . LYS A 1 109 ? 10.930 5.168 -3.370 1.00 97.81 109 LYS A O 1
ATOM 918 N N . GLN A 1 110 ? 10.381 7.307 -3.770 1.00 97.56 110 GLN A N 1
ATOM 919 C CA . GLN A 1 110 ? 11.767 7.742 -4.015 1.00 97.56 110 GLN A CA 1
ATOM 920 C C . GLN A 1 110 ? 12.664 7.552 -2.788 1.00 97.56 110 GLN A C 1
ATOM 922 O O . GLN A 1 110 ? 13.775 7.034 -2.906 1.00 97.56 110 GLN A O 1
ATOM 927 N N . GLN A 1 111 ? 12.193 7.934 -1.599 1.00 97.31 111 GLN A N 1
ATOM 928 C CA . GLN A 1 111 ? 12.971 7.781 -0.372 1.00 97.31 111 GLN A CA 1
ATOM 929 C C . GLN A 1 111 ? 13.213 6.303 -0.031 1.00 97.31 111 GLN A C 1
ATOM 931 O O . GLN A 1 111 ? 14.320 5.943 0.368 1.00 97.31 111 GLN A O 1
ATOM 936 N N . MET A 1 112 ? 12.223 5.430 -0.226 1.00 96.25 112 MET A N 1
ATOM 937 C CA . MET A 1 112 ? 12.374 3.982 -0.054 1.00 96.25 112 MET A CA 1
ATOM 938 C C . MET A 1 112 ? 13.404 3.408 -1.026 1.00 96.25 112 MET A C 1
ATOM 940 O O . MET A 1 112 ? 14.283 2.658 -0.601 1.00 96.25 112 MET A O 1
ATOM 944 N N . ASN A 1 113 ? 13.349 3.803 -2.299 1.00 96.31 113 ASN A N 1
ATOM 945 C CA . ASN A 1 113 ? 14.319 3.390 -3.310 1.00 96.31 113 ASN A CA 1
ATOM 946 C C . ASN A 1 113 ? 15.749 3.856 -2.954 1.00 96.31 113 ASN A C 1
ATOM 948 O O . ASN A 1 113 ? 16.689 3.056 -2.966 1.00 96.31 113 ASN A O 1
ATOM 952 N N . ARG A 1 114 ? 15.909 5.107 -2.497 1.00 96.06 114 ARG A N 1
ATOM 953 C CA . ARG A 1 114 ? 17.182 5.649 -1.984 1.00 96.06 114 ARG A CA 1
ATOM 954 C C . ARG A 1 114 ? 17.715 4.842 -0.796 1.00 96.06 114 ARG A C 1
ATOM 956 O O . ARG A 1 114 ? 18.878 4.448 -0.791 1.00 96.06 114 ARG A O 1
ATOM 963 N N . LEU A 1 115 ? 16.864 4.539 0.185 1.00 94.25 115 LEU A N 1
ATOM 964 C CA . LEU A 1 115 ? 17.231 3.725 1.350 1.00 94.25 115 LEU A CA 1
ATOM 965 C C . LEU A 1 115 ? 17.588 2.288 0.956 1.00 94.25 115 LEU A C 1
ATOM 967 O O . LEU A 1 115 ? 18.507 1.702 1.529 1.00 94.25 115 LEU A O 1
ATOM 971 N N . HIS A 1 116 ? 16.903 1.703 -0.031 1.00 94.12 116 HIS A N 1
ATOM 972 C CA . HIS A 1 116 ? 17.289 0.407 -0.580 1.00 94.12 116 HIS A CA 1
ATOM 973 C C . HIS A 1 116 ? 18.716 0.448 -1.134 1.00 94.12 116 HIS A C 1
ATOM 975 O O . HIS A 1 116 ? 19.483 -0.470 -0.835 1.00 94.12 116 HIS A O 1
ATOM 981 N N . MET A 1 117 ? 19.095 1.503 -1.863 1.00 94.56 117 MET A N 1
ATOM 982 C CA . MET A 1 117 ? 20.456 1.667 -2.388 1.00 94.56 117 MET A CA 1
ATOM 983 C C . MET A 1 117 ? 21.497 1.848 -1.289 1.00 94.56 117 MET A C 1
ATOM 985 O O . MET A 1 117 ? 22.498 1.135 -1.291 1.00 94.56 117 MET A O 1
ATOM 989 N N . GLU A 1 118 ? 21.240 2.713 -0.307 1.00 93.50 118 GLU A N 1
ATOM 990 C CA . GLU A 1 118 ? 22.142 2.911 0.837 1.00 93.50 118 GLU A CA 1
ATOM 991 C C . GLU A 1 118 ? 22.393 1.591 1.585 1.00 93.50 118 GLU A C 1
ATOM 993 O O . GLU A 1 118 ? 23.530 1.237 1.901 1.00 93.50 118 GLU A O 1
ATOM 998 N N . GLN A 1 119 ? 21.338 0.802 1.809 1.00 92.62 119 GLN A N 1
ATOM 999 C CA . GLN A 1 119 ? 21.451 -0.496 2.472 1.00 92.62 119 GLN A CA 1
ATOM 1000 C C . GLN A 1 119 ? 22.180 -1.541 1.615 1.00 92.62 119 GLN A C 1
ATOM 1002 O O . GLN A 1 119 ? 22.924 -2.352 2.162 1.00 92.62 119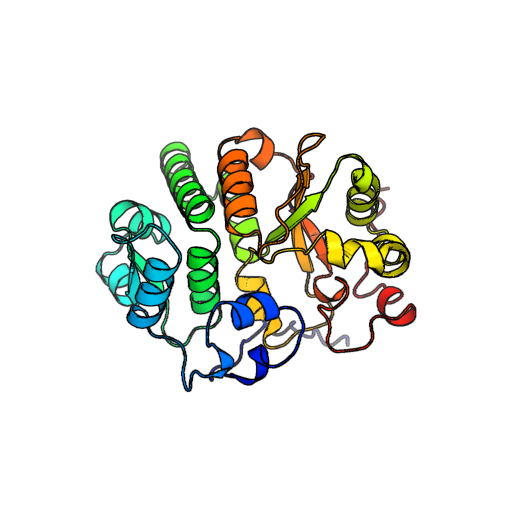 GLN A O 1
ATOM 1007 N N . ILE A 1 120 ? 21.987 -1.544 0.292 1.00 91.56 120 ILE A N 1
ATOM 1008 C CA . ILE A 1 120 ? 22.724 -2.438 -0.618 1.00 91.56 120 ILE A CA 1
ATOM 1009 C C . ILE A 1 120 ? 24.204 -2.057 -0.666 1.00 91.56 120 ILE A C 1
ATOM 1011 O O . ILE A 1 120 ? 25.055 -2.943 -0.648 1.00 91.56 120 ILE A O 1
ATOM 1015 N N . GLN A 1 121 ? 24.526 -0.765 -0.676 1.00 91.94 121 GLN A N 1
ATOM 1016 C CA . GLN A 1 121 ? 25.905 -0.290 -0.631 1.00 91.94 121 GLN A CA 1
ATOM 1017 C C . GLN A 1 121 ? 26.595 -0.698 0.678 1.00 91.94 121 GLN A C 1
ATOM 1019 O O . GLN A 1 121 ? 27.754 -1.104 0.661 1.00 91.94 121 GLN A O 1
ATOM 1024 N N . GLN A 1 122 ? 25.881 -0.623 1.806 1.00 91.25 122 GLN A N 1
ATOM 1025 C CA . GLN A 1 122 ? 26.433 -0.930 3.125 1.00 91.25 122 GLN A CA 1
ATOM 1026 C C . GLN A 1 122 ? 26.541 -2.436 3.416 1.00 91.25 122 GLN A C 1
ATOM 1028 O O . GLN A 1 122 ? 27.535 -2.878 3.988 1.00 91.25 122 GLN A O 1
ATOM 1033 N N . PHE A 1 123 ? 25.523 -3.226 3.064 1.00 89.06 123 PHE A N 1
ATOM 1034 C CA . PHE A 1 123 ? 25.401 -4.636 3.472 1.00 89.06 123 PHE A CA 1
ATOM 1035 C C . PHE A 1 123 ? 25.478 -5.630 2.304 1.00 89.06 123 PHE A C 1
ATOM 1037 O O . PHE A 1 123 ? 25.447 -6.843 2.515 1.00 89.06 123 PHE A O 1
ATOM 1044 N N . GLY A 1 124 ? 25.590 -5.138 1.071 1.00 86.81 124 GLY A N 1
ATOM 1045 C CA . GLY A 1 124 ? 25.511 -5.942 -0.142 1.00 86.81 124 GLY A CA 1
ATOM 1046 C C . GLY A 1 124 ? 24.072 -6.240 -0.579 1.00 86.81 124 GLY A C 1
ATOM 1047 O O . GLY A 1 124 ? 23.089 -6.011 0.128 1.00 86.81 124 GLY A O 1
ATOM 1048 N N . SER A 1 125 ? 23.935 -6.774 -1.793 1.00 82.38 125 SER A N 1
ATOM 1049 C CA . SER A 1 125 ? 22.632 -7.065 -2.406 1.00 82.38 125 SER A CA 1
ATOM 1050 C C . SER A 1 125 ? 22.058 -8.437 -2.034 1.00 82.38 125 SER A C 1
ATOM 1052 O O . SER A 1 125 ? 20.836 -8.599 -2.087 1.00 82.38 125 SER A O 1
ATOM 1054 N N . LYS A 1 126 ? 22.916 -9.396 -1.644 1.00 80.19 126 LYS A N 1
ATOM 1055 C CA . LYS A 1 126 ? 22.565 -10.818 -1.461 1.00 80.19 126 LYS A CA 1
ATOM 1056 C C . LYS A 1 126 ? 21.591 -11.067 -0.311 1.00 80.19 126 LYS A C 1
ATOM 1058 O O . LYS A 1 126 ? 20.606 -11.772 -0.503 1.00 80.19 126 LYS A O 1
ATOM 1063 N N . GLU A 1 127 ? 21.848 -10.491 0.861 1.00 81.44 127 GLU A N 1
ATOM 1064 C CA . GLU A 1 127 ? 20.961 -10.618 2.020 1.00 81.44 127 GLU A CA 1
ATOM 1065 C C . GLU A 1 127 ? 20.198 -9.313 2.250 1.00 81.44 127 GLU A C 1
ATOM 1067 O O . GLU A 1 127 ? 20.753 -8.213 2.185 1.00 81.44 127 GLU A O 1
ATOM 1072 N N . ARG A 1 128 ? 18.887 -9.412 2.499 1.00 83.88 128 ARG A N 1
ATOM 1073 C CA . ARG A 1 128 ? 18.086 -8.233 2.843 1.00 83.88 128 ARG A CA 1
ATOM 1074 C C . ARG A 1 128 ? 18.374 -7.848 4.291 1.00 83.88 128 ARG A C 1
ATOM 1076 O O . ARG A 1 128 ? 18.094 -8.621 5.204 1.00 83.88 128 ARG A O 1
ATOM 1083 N N . SER A 1 129 ? 18.869 -6.629 4.500 1.00 90.00 129 SER A N 1
ATOM 1084 C CA . SER A 1 129 ? 18.963 -6.045 5.839 1.00 90.00 129 SER A CA 1
ATOM 1085 C C . SER A 1 129 ? 17.574 -5.911 6.481 1.00 90.00 129 SER A C 1
ATOM 1087 O O . SER A 1 129 ? 16.547 -5.910 5.793 1.00 90.00 129 SER A O 1
ATOM 1089 N N . LYS A 1 130 ? 17.524 -5.748 7.811 1.00 90.25 130 LYS A N 1
ATOM 1090 C CA . LYS A 1 130 ? 16.262 -5.533 8.547 1.00 90.25 130 LYS A CA 1
ATOM 1091 C C . LYS A 1 130 ? 15.472 -4.337 8.010 1.00 90.25 130 LYS A C 1
ATOM 1093 O O . LYS A 1 130 ? 14.251 -4.421 7.892 1.00 90.25 130 LYS A O 1
ATOM 1098 N N . VAL A 1 131 ? 16.175 -3.262 7.648 1.00 90.88 131 VAL A N 1
ATOM 1099 C CA . VAL A 1 131 ? 15.581 -2.067 7.039 1.00 90.88 131 VAL A CA 1
ATOM 1100 C C . VAL A 1 131 ? 14.969 -2.423 5.687 1.00 90.88 131 VAL A C 1
ATOM 1102 O O . VAL A 1 131 ? 13.773 -2.220 5.506 1.00 90.88 131 VAL A O 1
ATOM 1105 N N . ARG A 1 132 ? 15.727 -3.055 4.773 1.00 92.00 132 ARG A N 1
ATOM 1106 C CA . ARG A 1 132 ? 15.194 -3.473 3.460 1.00 92.00 132 ARG A CA 1
ATOM 1107 C C . ARG A 1 132 ? 13.974 -4.380 3.605 1.00 92.00 132 ARG A C 1
ATOM 1109 O O . ARG A 1 132 ? 13.003 -4.192 2.887 1.00 92.00 132 ARG A O 1
ATOM 1116 N N . HIS A 1 133 ? 13.998 -5.327 4.543 1.00 92.00 133 HIS A N 1
ATOM 1117 C CA . HIS A 1 133 ? 12.858 -6.207 4.798 1.00 92.00 133 HIS A CA 1
ATOM 1118 C C . HIS A 1 133 ? 11.602 -5.428 5.217 1.00 92.00 133 HIS A C 1
ATOM 1120 O O . HIS A 1 133 ? 10.512 -5.723 4.736 1.00 92.00 133 HIS A O 1
ATOM 1126 N N . LYS A 1 134 ? 11.734 -4.431 6.098 1.00 92.56 134 LYS A N 1
ATOM 1127 C CA . LYS A 1 134 ? 10.596 -3.612 6.534 1.00 92.56 134 LYS A CA 1
ATOM 1128 C C . LYS A 1 134 ? 10.093 -2.656 5.463 1.00 92.56 134 LYS A C 1
ATOM 1130 O O . LYS A 1 134 ? 8.883 -2.517 5.341 1.00 92.56 134 LYS A O 1
ATOM 1135 N N . LEU A 1 135 ? 10.989 -2.060 4.676 1.00 93.94 135 LEU A N 1
ATOM 1136 C CA . LEU A 1 135 ? 10.605 -1.251 3.519 1.00 93.94 135 LEU A CA 1
ATOM 1137 C C . LEU A 1 135 ? 9.793 -2.085 2.527 1.00 93.94 135 LEU A C 1
ATOM 1139 O O . LEU A 1 135 ? 8.687 -1.694 2.181 1.00 93.94 135 LEU A O 1
ATOM 1143 N N . THR A 1 136 ? 10.268 -3.284 2.173 1.00 93.69 136 THR A N 1
ATOM 1144 C CA . THR A 1 136 ? 9.496 -4.204 1.326 1.00 93.69 136 THR A CA 1
ATOM 1145 C C . THR A 1 136 ? 8.159 -4.567 1.969 1.00 93.69 136 THR A C 1
ATOM 1147 O O . THR A 1 136 ? 7.137 -4.563 1.304 1.00 93.69 136 THR A O 1
ATOM 1150 N N . LEU A 1 137 ? 8.123 -4.847 3.273 1.00 94.56 137 LEU A N 1
ATOM 1151 C CA . LEU A 1 137 ? 6.872 -5.204 3.943 1.00 94.56 137 LEU A CA 1
ATOM 1152 C C . LEU A 1 137 ? 5.842 -4.060 3.938 1.00 94.56 137 LEU A C 1
ATOM 1154 O O . LEU A 1 137 ? 4.646 -4.318 3.800 1.00 94.56 137 LEU A O 1
ATOM 1158 N N . LEU A 1 138 ? 6.302 -2.818 4.103 1.00 95.88 138 LEU A N 1
ATOM 1159 C CA . LEU A 1 138 ? 5.469 -1.630 3.957 1.00 95.88 138 LEU A CA 1
ATOM 1160 C C . LEU A 1 138 ? 4.983 -1.494 2.507 1.00 95.88 138 LEU A C 1
ATOM 1162 O O . LEU A 1 138 ? 3.788 -1.311 2.306 1.00 95.88 138 LEU A O 1
ATOM 1166 N N . ASP A 1 139 ? 5.869 -1.641 1.520 1.00 96.94 139 ASP A N 1
ATOM 1167 C CA . ASP A 1 139 ? 5.519 -1.488 0.102 1.00 96.94 139 ASP A CA 1
ATOM 1168 C C . ASP A 1 139 ? 4.527 -2.536 -0.403 1.00 96.94 139 ASP A C 1
ATOM 1170 O O . ASP A 1 139 ? 3.693 -2.249 -1.252 1.00 96.94 139 ASP A O 1
ATOM 1174 N N . GLU A 1 140 ? 4.587 -3.746 0.144 1.00 96.94 140 GLU A N 1
ATOM 1175 C CA . GLU A 1 140 ? 3.726 -4.863 -0.241 1.00 96.94 140 GLU A CA 1
ATOM 1176 C C . GLU A 1 140 ? 2.389 -4.824 0.509 1.00 96.94 140 GLU A C 1
ATOM 1178 O O . GLU A 1 140 ? 1.318 -4.965 -0.078 1.00 96.94 140 GLU A O 1
ATOM 1183 N N . CYS A 1 141 ? 2.429 -4.611 1.828 1.00 96.62 141 CYS A N 1
ATOM 1184 C CA . CYS A 1 141 ? 1.284 -4.863 2.708 1.00 96.62 141 CYS A CA 1
ATOM 1185 C C . CYS A 1 141 ? 0.911 -3.681 3.616 1.00 96.62 141 CYS A C 1
ATOM 1187 O O . CYS A 1 141 ? 0.050 -3.833 4.487 1.00 96.62 141 CYS A O 1
ATOM 1189 N N . GLY A 1 142 ? 1.522 -2.511 3.442 1.00 97.31 142 GLY A N 1
ATOM 1190 C CA . GLY A 1 142 ? 1.304 -1.319 4.256 1.00 97.31 142 GLY A CA 1
ATOM 1191 C C . GLY A 1 142 ? -0.126 -0.774 4.237 1.00 97.31 142 GLY A C 1
ATOM 1192 O O . GLY A 1 142 ? -0.737 -0.606 3.184 1.00 97.31 142 GLY A O 1
ATOM 1193 N N . VAL A 1 143 ? -0.635 -0.420 5.412 1.00 97.44 143 VAL A N 1
ATOM 1194 C CA . VAL A 1 143 ? -1.789 0.471 5.583 1.00 97.44 143 VAL A CA 1
ATOM 1195 C C . VAL A 1 143 ? -1.371 1.580 6.531 1.00 97.44 143 VAL A C 1
ATOM 1197 O O . VAL A 1 143 ? -0.843 1.295 7.602 1.00 97.44 143 VAL A O 1
ATOM 1200 N N . ILE A 1 144 ? -1.590 2.828 6.142 1.00 96.00 144 ILE A N 1
ATOM 1201 C CA . ILE A 1 144 ? -1.199 4.007 6.905 1.00 96.00 144 ILE A CA 1
ATOM 1202 C C . ILE A 1 144 ? -2.431 4.592 7.582 1.00 96.00 144 ILE A C 1
ATOM 1204 O O . ILE A 1 144 ? -3.458 4.811 6.941 1.00 96.00 144 ILE A O 1
ATOM 1208 N N . ILE A 1 145 ? -2.308 4.884 8.872 1.00 94.50 145 ILE A N 1
ATOM 1209 C CA . ILE A 1 145 ? -3.244 5.751 9.587 1.00 94.50 145 ILE A CA 1
ATOM 1210 C C . ILE A 1 145 ? -2.483 6.921 10.196 1.00 94.50 145 ILE A C 1
ATOM 1212 O O . ILE A 1 145 ? -1.368 6.758 10.703 1.00 94.50 145 ILE A O 1
ATOM 1216 N N . CYS A 1 146 ? -3.109 8.093 10.179 1.00 93.81 146 CYS A N 1
ATOM 1217 C CA . CYS A 1 146 ? -2.654 9.243 10.942 1.00 93.81 146 CYS A CA 1
ATOM 1218 C C . CYS A 1 146 ? -3.567 9.412 12.151 1.00 93.81 146 CYS A C 1
ATOM 1220 O O . CYS A 1 146 ? -4.781 9.506 11.989 1.00 93.81 146 CYS A O 1
ATOM 1222 N N . ILE A 1 147 ? -2.987 9.451 13.346 1.00 93.75 147 ILE A N 1
ATOM 1223 C CA . ILE A 1 147 ? -3.741 9.619 14.592 1.00 93.75 147 ILE A CA 1
ATOM 1224 C C . ILE A 1 147 ? -3.342 10.913 15.288 1.00 93.75 147 ILE A C 1
ATOM 1226 O O . ILE A 1 147 ? -2.191 11.343 15.221 1.00 93.75 147 ILE A O 1
ATOM 1230 N N . LYS A 1 148 ? -4.288 11.511 16.003 1.00 93.69 148 LYS A N 1
ATOM 1231 C CA . LYS A 1 148 ? -4.012 12.548 17.002 1.00 93.69 148 LYS A CA 1
ATOM 1232 C C . LYS A 1 148 ? -3.596 11.889 18.325 1.00 93.69 148 LYS A C 1
ATOM 1234 O O . LYS A 1 148 ? -4.012 10.755 18.580 1.00 93.69 148 LYS A O 1
ATOM 1239 N N . PRO A 1 149 ? -2.898 12.601 19.230 1.00 93.06 149 PRO A N 1
ATOM 1240 C CA . PRO A 1 149 ? -2.580 12.078 20.562 1.00 93.06 149 PRO A CA 1
ATOM 1241 C C . PRO A 1 149 ? -3.811 11.563 21.331 1.00 93.06 149 PRO A C 1
ATOM 1243 O O . PRO A 1 149 ? -3.755 10.526 21.990 1.00 93.06 149 PRO A O 1
ATOM 1246 N N . SER A 1 150 ? -4.968 12.219 21.177 1.00 92.44 150 SER A N 1
ATOM 1247 C CA . SER A 1 150 ? -6.242 11.798 21.784 1.00 92.44 150 SER A CA 1
ATOM 1248 C C . SER A 1 150 ? -6.798 10.471 21.249 1.00 92.44 150 SER A C 1
ATOM 1250 O O . SER A 1 150 ? -7.657 9.871 21.888 1.00 92.44 150 SER A O 1
ATOM 1252 N N . GLN A 1 151 ? -6.317 9.996 20.099 1.00 94.50 151 GLN A N 1
ATOM 1253 C CA . GLN A 1 151 ? -6.741 8.755 19.442 1.00 94.50 151 GLN A CA 1
ATOM 1254 C C . GLN A 1 151 ? -5.754 7.600 19.680 1.00 94.50 151 GLN A C 1
ATOM 1256 O O . GLN A 1 151 ? -5.963 6.497 19.173 1.00 94.50 151 GLN A O 1
ATOM 1261 N N . ARG A 1 152 ? -4.696 7.812 20.479 1.00 94.44 152 ARG A N 1
ATOM 1262 C CA . ARG A 1 152 ? -3.669 6.797 20.768 1.00 94.44 152 ARG A CA 1
ATOM 1263 C C . ARG A 1 152 ? -4.244 5.487 21.306 1.00 94.44 152 ARG A C 1
ATOM 1265 O O . ARG A 1 152 ? -3.753 4.422 20.941 1.00 94.44 152 ARG A O 1
ATOM 1272 N N . PHE A 1 153 ? -5.327 5.555 22.079 1.00 96.62 153 PHE A N 1
ATOM 1273 C CA . PHE A 1 153 ? -6.008 4.373 22.611 1.00 96.62 153 PHE A CA 1
ATOM 1274 C C . PHE A 1 153 ? -6.428 3.381 21.513 1.00 96.62 153 PHE A C 1
ATOM 1276 O O . PHE A 1 153 ? -6.396 2.174 21.733 1.00 96.62 153 PHE A O 1
ATOM 1283 N N . LEU A 1 154 ? -6.786 3.856 20.313 1.00 96.50 154 LEU A N 1
ATOM 1284 C CA . LEU A 1 154 ? -7.196 2.979 19.217 1.00 96.50 154 LEU A CA 1
ATOM 1285 C C . LEU A 1 154 ? -6.020 2.156 18.682 1.00 96.50 154 LEU A C 1
ATOM 1287 O O . LEU A 1 154 ? -6.175 0.971 18.383 1.00 96.50 154 LEU A O 1
ATOM 1291 N N . LEU A 1 155 ? -4.834 2.762 18.604 1.00 95.12 155 LEU A N 1
ATOM 1292 C CA . LEU A 1 155 ? -3.614 2.049 18.235 1.00 95.12 155 LEU A CA 1
ATOM 1293 C C . LEU A 1 155 ? -3.305 0.940 19.249 1.00 95.12 155 LEU A C 1
ATOM 1295 O O . LEU A 1 155 ? -2.910 -0.158 18.853 1.00 95.12 155 LEU A O 1
ATOM 1299 N N . ASP A 1 156 ? -3.523 1.202 20.537 1.00 95.50 156 ASP A N 1
ATOM 1300 C CA . ASP A 1 156 ? -3.327 0.205 21.588 1.00 95.50 156 ASP A CA 1
ATOM 1301 C C . ASP A 1 156 ? -4.325 -0.952 21.465 1.00 95.50 156 ASP A C 1
ATOM 1303 O O . ASP A 1 156 ? -3.915 -2.112 21.550 1.00 95.50 156 ASP A O 1
ATOM 1307 N N . LEU A 1 157 ? -5.603 -0.671 21.178 1.00 97.12 157 LEU A N 1
ATOM 1308 C CA . LEU A 1 157 ? -6.604 -1.710 20.902 1.00 97.12 157 LEU A CA 1
ATOM 1309 C C . LEU A 1 157 ? -6.168 -2.601 19.725 1.00 97.12 157 LEU A C 1
ATOM 1311 O O . LEU A 1 157 ? -6.172 -3.828 19.839 1.00 97.12 157 LEU A O 1
ATOM 1315 N N . LEU A 1 158 ? -5.729 -2.000 18.613 1.00 96.31 158 LEU A N 1
ATOM 1316 C CA . LEU A 1 158 ? -5.264 -2.729 17.426 1.00 96.31 158 LEU A CA 1
ATOM 1317 C C . LEU A 1 158 ? -4.031 -3.593 17.739 1.00 96.31 158 LEU A C 1
ATOM 1319 O O . LEU A 1 158 ? -4.006 -4.788 17.441 1.00 96.31 158 LEU A O 1
ATOM 1323 N N . ARG A 1 159 ? -3.025 -3.036 18.422 1.00 94.56 159 ARG A N 1
ATOM 1324 C CA . ARG A 1 159 ? -1.803 -3.761 18.824 1.00 94.56 159 ARG A CA 1
ATOM 1325 C C . ARG A 1 159 ? -2.055 -4.860 19.854 1.00 94.56 159 ARG A C 1
ATOM 1327 O O . ARG A 1 159 ? -1.250 -5.791 19.977 1.00 94.56 159 ARG A O 1
ATOM 1334 N N . ASN A 1 160 ? -3.140 -4.758 20.613 1.00 95.75 160 ASN A N 1
ATOM 1335 C CA . ASN A 1 160 ? -3.579 -5.775 21.563 1.00 95.75 160 ASN A CA 1
ATOM 1336 C C . ASN A 1 160 ? -4.616 -6.742 20.982 1.00 95.75 160 ASN A C 1
ATOM 1338 O O . ASN A 1 160 ? -5.089 -7.615 21.705 1.00 95.75 160 ASN A O 1
ATOM 1342 N N . HIS A 1 161 ? -4.892 -6.654 19.676 1.00 96.38 161 HIS A N 1
ATOM 1343 C CA . HIS A 1 161 ? -5.834 -7.510 18.955 1.00 96.38 161 HIS A CA 1
ATOM 1344 C C . HIS A 1 161 ? -7.258 -7.446 19.538 1.00 96.38 161 HIS A C 1
ATOM 1346 O O . HIS A 1 161 ? -8.005 -8.424 19.522 1.00 96.38 161 HIS A O 1
ATOM 1352 N N . GLN A 1 162 ? -7.643 -6.284 20.065 1.00 97.25 162 GLN A N 1
ATOM 1353 C CA . GLN A 1 162 ? -8.978 -6.001 20.588 1.00 97.25 162 GLN A CA 1
ATOM 1354 C C . GLN A 1 162 ? -9.919 -5.606 19.440 1.00 97.25 162 GLN A C 1
ATOM 1356 O O . GLN A 1 162 ? -10.458 -4.501 19.399 1.00 97.25 162 GLN A O 1
ATOM 1361 N N . TRP A 1 163 ? -10.078 -6.511 18.471 1.00 97.56 163 TRP A N 1
ATOM 1362 C CA . TRP A 1 163 ? -10.661 -6.224 17.158 1.00 97.56 163 TRP A CA 1
ATOM 1363 C C . TRP A 1 163 ? -12.093 -5.697 17.217 1.00 97.56 163 TRP A C 1
ATOM 1365 O O . TRP A 1 163 ? -12.381 -4.680 16.598 1.00 97.56 163 TRP A O 1
ATOM 1375 N N . THR A 1 164 ? -12.974 -6.309 18.012 1.00 97.38 164 THR A N 1
ATOM 1376 C CA . THR A 1 164 ? -14.359 -5.831 18.173 1.00 97.38 164 THR A CA 1
ATOM 1377 C C . THR A 1 164 ? -14.407 -4.414 18.746 1.00 97.38 164 THR A C 1
ATOM 1379 O O . THR A 1 164 ? -15.231 -3.600 18.343 1.00 97.38 164 THR A O 1
ATOM 1382 N N . GLN A 1 165 ? -13.509 -4.077 19.671 1.00 97.62 165 GLN A N 1
ATOM 1383 C CA . GLN A 1 165 ? -13.468 -2.737 20.259 1.00 97.62 165 GLN A CA 1
ATOM 1384 C C . GLN A 1 165 ? -12.943 -1.735 19.226 1.00 97.62 165 GLN A C 1
ATOM 1386 O O . GLN A 1 165 ? -13.583 -0.718 18.969 1.00 97.62 165 GLN A O 1
ATOM 1391 N N . ALA A 1 166 ? -11.825 -2.067 18.575 1.00 97.62 166 ALA A N 1
ATOM 1392 C CA . ALA A 1 166 ? -11.191 -1.213 17.581 1.00 97.62 166 ALA A CA 1
ATOM 1393 C C . ALA A 1 166 ? -12.086 -0.956 16.359 1.00 97.62 166 ALA A C 1
ATOM 1395 O O . ALA A 1 166 ? -12.258 0.195 15.976 1.00 97.62 166 ALA A O 1
ATOM 1396 N N . PHE A 1 167 ? -12.659 -2.001 15.757 1.00 97.62 167 PHE A N 1
ATOM 1397 C CA . PHE A 1 167 ? -13.392 -1.901 14.493 1.00 97.62 167 PHE A CA 1
ATOM 1398 C C . PHE A 1 167 ? -14.894 -1.672 14.665 1.00 97.62 167 PHE A C 1
ATOM 1400 O O . PHE A 1 167 ? -15.460 -0.866 13.936 1.00 97.62 167 PHE A O 1
ATOM 1407 N N . TYR A 1 168 ? -15.550 -2.343 15.621 1.00 96.94 168 TYR A N 1
ATOM 1408 C CA . TYR A 1 168 ? -17.009 -2.274 15.766 1.00 96.94 168 TYR A CA 1
ATOM 1409 C C . TYR A 1 168 ? -17.456 -1.179 16.740 1.00 96.94 168 TYR A C 1
ATOM 1411 O O . TYR A 1 168 ? -18.259 -0.320 16.378 1.00 96.94 168 TYR A O 1
ATOM 1419 N N . GLN A 1 169 ? -16.931 -1.169 17.971 1.00 97.31 169 GLN A N 1
ATOM 1420 C CA . GLN A 1 169 ? -17.351 -0.189 18.988 1.00 97.31 169 GLN A CA 1
ATOM 1421 C C . GLN A 1 169 ? -16.909 1.235 18.632 1.00 97.31 169 GLN A C 1
ATOM 1423 O O . GLN A 1 169 ? -17.653 2.186 18.855 1.00 97.31 169 GLN A O 1
ATOM 1428 N N . HIS A 1 170 ? -15.721 1.374 18.041 1.00 96.69 170 HIS A N 1
ATOM 1429 C CA . HIS A 1 170 ? -15.167 2.653 17.597 1.00 96.69 170 HIS A CA 1
ATOM 1430 C C . HIS A 1 170 ? -15.301 2.890 16.085 1.00 96.69 170 HIS A C 1
ATOM 1432 O O . HIS A 1 170 ? -14.559 3.699 15.530 1.00 96.69 170 HIS A O 1
ATOM 1438 N N . LYS A 1 171 ? -16.255 2.227 15.411 1.00 95.25 171 LYS A N 1
ATOM 1439 C CA . LYS A 1 171 ? -16.438 2.306 13.948 1.00 95.25 171 LYS A CA 1
ATOM 1440 C C . LYS A 1 171 ? -16.522 3.736 13.401 1.00 95.25 171 LYS A C 1
ATOM 1442 O O . LYS A 1 171 ? -15.955 4.017 12.353 1.00 95.25 171 LYS A O 1
ATOM 1447 N N . GLU A 1 172 ? -17.150 4.651 14.140 1.00 93.75 172 GLU A N 1
ATOM 1448 C CA . GLU A 1 172 ? -17.342 6.048 13.719 1.00 93.75 172 GLU A CA 1
ATOM 1449 C C . GLU A 1 172 ? -16.016 6.817 13.582 1.00 93.75 172 GLU A C 1
ATOM 1451 O O . GLU A 1 172 ? -15.918 7.751 12.791 1.00 93.75 172 GLU A O 1
ATOM 1456 N N . LEU A 1 173 ? -14.963 6.404 14.301 1.00 93.12 173 LEU A N 1
ATOM 1457 C CA . LEU A 1 173 ? -13.640 7.029 14.191 1.00 93.12 173 LEU A CA 1
ATOM 1458 C C . LEU A 1 173 ? -12.940 6.681 12.875 1.00 93.12 173 LEU A C 1
ATOM 1460 O O . LEU A 1 173 ? -12.081 7.433 12.425 1.00 93.12 173 LEU A O 1
ATOM 1464 N N . TRP A 1 174 ? -13.289 5.562 12.235 1.00 93.38 174 TRP A N 1
ATOM 1465 C CA . TRP A 1 174 ? -12.597 5.095 11.031 1.00 93.38 174 TRP A CA 1
ATOM 1466 C C . TRP A 1 174 ? -12.831 5.991 9.819 1.00 93.38 174 TRP A C 1
ATOM 1468 O O . TRP A 1 174 ? -11.932 6.127 8.991 1.00 93.38 174 TRP A O 1
ATOM 1478 N N . ALA A 1 175 ? -13.982 6.663 9.759 1.00 88.69 175 ALA A N 1
ATOM 1479 C CA . ALA A 1 175 ? -14.235 7.683 8.750 1.00 88.69 175 ALA A CA 1
ATOM 1480 C C . ALA A 1 175 ? -13.283 8.885 8.906 1.00 88.69 175 ALA A C 1
ATOM 1482 O O . ALA A 1 175 ? -12.758 9.375 7.911 1.00 88.69 175 ALA A O 1
ATOM 1483 N N . GLU A 1 176 ? -13.006 9.325 10.143 1.00 87.94 176 GLU A N 1
ATOM 1484 C CA . GLU A 1 176 ? -12.046 10.409 10.416 1.00 87.94 176 GLU A CA 1
ATOM 1485 C C . GLU A 1 176 ? -10.600 9.966 10.152 1.00 87.94 176 GLU A C 1
ATOM 1487 O O . GLU A 1 176 ? -9.811 10.717 9.579 1.00 87.94 176 GLU A O 1
ATOM 1492 N N . LEU A 1 177 ? -10.244 8.742 10.552 1.00 90.12 177 LEU A N 1
ATOM 1493 C CA . LEU A 1 177 ? -8.895 8.200 10.357 1.00 90.12 177 LEU A CA 1
ATOM 1494 C C . LEU A 1 177 ? -8.546 8.043 8.879 1.00 90.12 177 LEU A C 1
ATOM 1496 O O . LEU A 1 177 ? -7.375 8.188 8.521 1.00 90.12 177 LEU A O 1
ATOM 1500 N N . ASN A 1 178 ? -9.557 7.741 8.055 1.00 89.94 178 ASN A N 1
ATOM 1501 C CA . ASN A 1 178 ? -9.458 7.520 6.617 1.00 89.94 178 ASN A CA 1
ATOM 1502 C C . ASN A 1 178 ? -8.183 6.734 6.247 1.00 89.94 178 ASN A C 1
ATOM 1504 O O . ASN A 1 178 ? -7.249 7.320 5.676 1.00 89.94 178 ASN A O 1
ATOM 1508 N N . PRO A 1 179 ? -8.092 5.448 6.654 1.00 93.88 179 PRO A N 1
ATOM 1509 C CA . PRO A 1 179 ? -6.895 4.648 6.448 1.00 93.88 179 PRO A CA 1
ATOM 1510 C C . PRO A 1 179 ? -6.522 4.590 4.972 1.00 93.88 179 PRO A C 1
ATOM 1512 O O . PRO A 1 179 ? -7.386 4.482 4.106 1.00 93.88 179 PRO A O 1
ATOM 1515 N N . ILE A 1 180 ? -5.225 4.625 4.689 1.00 94.50 180 ILE A N 1
ATOM 1516 C CA . ILE A 1 180 ? -4.714 4.641 3.323 1.00 94.50 180 ILE A CA 1
ATOM 1517 C C . ILE A 1 180 ? -3.945 3.360 3.053 1.00 94.50 180 ILE A C 1
ATOM 1519 O O . ILE A 1 180 ? -3.013 3.018 3.779 1.00 94.50 180 ILE A O 1
ATOM 1523 N N . ILE A 1 181 ? -4.302 2.655 1.987 1.00 96.31 181 ILE A N 1
ATOM 1524 C CA . ILE A 1 181 ? -3.514 1.517 1.522 1.00 96.31 181 ILE A CA 1
ATOM 1525 C C . ILE A 1 181 ? -2.293 2.060 0.785 1.00 96.31 181 ILE A C 1
ATOM 1527 O O . ILE A 1 181 ? -2.421 2.765 -0.213 1.00 96.31 181 ILE A O 1
ATOM 1531 N N . PHE A 1 182 ? -1.118 1.708 1.295 1.00 97.31 182 PHE A N 1
ATOM 1532 C CA . PHE A 1 182 ? 0.173 1.965 0.657 1.00 97.31 182 PHE A CA 1
ATOM 1533 C C . PHE A 1 182 ? 0.719 0.690 0.009 1.00 97.31 182 PHE A C 1
ATOM 1535 O O . PHE A 1 182 ? 1.303 0.721 -1.067 1.00 97.31 182 PHE A O 1
ATOM 1542 N N . GLY A 1 183 ? 0.481 -0.448 0.665 1.00 97.38 183 GLY A N 1
ATOM 1543 C CA . GLY A 1 183 ? 0.900 -1.763 0.224 1.00 97.38 183 GLY A CA 1
ATOM 1544 C C . GLY A 1 183 ? 0.173 -2.199 -1.038 1.00 97.38 183 GLY A C 1
ATOM 1545 O O . GLY A 1 183 ? -1.005 -2.550 -0.957 1.00 97.38 183 GLY A O 1
ATOM 1546 N N . HIS A 1 184 ? 0.844 -2.205 -2.187 1.00 97.94 184 HIS A N 1
ATOM 1547 C CA . HIS A 1 184 ? 0.184 -2.468 -3.468 1.00 97.94 184 HIS A CA 1
ATOM 1548 C C . HIS A 1 184 ? -0.296 -3.921 -3.620 1.00 97.94 184 HIS A C 1
ATOM 1550 O O . HIS A 1 184 ? -1.321 -4.161 -4.262 1.00 97.94 184 HIS A O 1
ATOM 1556 N N . ALA A 1 185 ? 0.337 -4.887 -2.947 1.00 97.38 185 ALA A N 1
ATOM 1557 C CA . ALA A 1 185 ? -0.146 -6.268 -2.934 1.00 97.38 185 ALA A CA 1
ATOM 1558 C C . ALA A 1 185 ? -1.468 -6.431 -2.164 1.00 97.38 185 ALA A C 1
ATOM 1560 O O . ALA A 1 185 ? -2.225 -7.358 -2.449 1.00 97.38 185 ALA A O 1
ATOM 1561 N N . ASN A 1 186 ? -1.808 -5.523 -1.236 1.00 97.50 186 ASN A N 1
ATOM 1562 C CA . ASN A 1 186 ? -3.139 -5.534 -0.617 1.00 97.50 186 ASN A CA 1
ATOM 1563 C C . ASN A 1 186 ? -4.237 -5.305 -1.666 1.00 97.50 186 ASN A C 1
ATOM 1565 O O . ASN A 1 186 ? -5.265 -5.976 -1.612 1.00 97.50 186 ASN A O 1
ATOM 1569 N N . TYR A 1 187 ? -4.016 -4.402 -2.629 1.00 97.50 187 TYR A N 1
ATOM 1570 C CA . TYR A 1 187 ? -4.956 -4.175 -3.728 1.00 97.50 187 TYR A CA 1
ATOM 1571 C C . TYR A 1 187 ? -5.043 -5.382 -4.663 1.00 97.50 187 TYR A C 1
ATOM 1573 O O . TYR A 1 187 ? -6.141 -5.778 -5.048 1.00 97.50 187 TYR A O 1
ATOM 1581 N N . GLU A 1 188 ? -3.909 -6.019 -4.974 1.00 97.25 188 GLU A N 1
ATOM 1582 C CA . GLU A 1 188 ? -3.895 -7.254 -5.765 1.00 97.25 188 GLU A CA 1
ATOM 1583 C C . GLU A 1 188 ? -4.741 -8.342 -5.088 1.00 97.25 188 GLU A C 1
ATOM 1585 O O . GLU A 1 188 ? -5.627 -8.922 -5.718 1.00 97.25 188 GLU A O 1
ATOM 1590 N N . MET A 1 189 ? -4.531 -8.577 -3.791 1.00 96.00 189 MET A N 1
ATOM 1591 C CA . MET A 1 189 ? -5.309 -9.556 -3.027 1.00 96.00 189 MET A CA 1
ATOM 1592 C C . MET A 1 189 ? -6.791 -9.172 -2.922 1.00 96.00 189 MET A C 1
ATOM 1594 O O . MET A 1 189 ? -7.660 -10.044 -2.928 1.00 96.00 189 MET A O 1
ATOM 1598 N N . ALA A 1 190 ? -7.097 -7.875 -2.885 1.00 95.19 190 ALA A N 1
ATOM 1599 C CA . ALA A 1 190 ? -8.460 -7.357 -2.849 1.00 95.19 190 ALA A CA 1
ATOM 1600 C C . ALA A 1 190 ? -9.243 -7.557 -4.157 1.00 95.19 190 ALA A C 1
ATOM 1602 O O . ALA A 1 190 ? -10.460 -7.397 -4.147 1.00 95.19 190 ALA A O 1
ATOM 1603 N N . THR A 1 191 ? -8.599 -7.952 -5.264 1.00 95.44 191 THR A N 1
ATOM 1604 C CA . THR A 1 191 ? -9.318 -8.338 -6.497 1.00 95.44 191 THR A CA 1
ATOM 1605 C C . THR A 1 191 ? -10.181 -9.591 -6.296 1.00 95.44 191 THR A C 1
ATOM 1607 O O . THR A 1 191 ? -11.182 -9.777 -6.982 1.00 95.44 191 THR A O 1
ATOM 1610 N N . LYS A 1 192 ? -9.812 -10.453 -5.336 1.00 93.50 192 LYS A N 1
ATOM 1611 C CA . LYS A 1 192 ? -10.596 -11.607 -4.871 1.00 93.50 192 LYS A CA 1
ATOM 1612 C C . LYS A 1 192 ? -10.430 -11.734 -3.349 1.00 93.50 192 LYS A C 1
ATOM 1614 O O . LYS A 1 192 ? -9.648 -12.574 -2.892 1.00 93.50 192 LYS A O 1
ATOM 1619 N N . PRO A 1 193 ? -11.105 -10.882 -2.557 1.00 92.25 193 PRO A N 1
ATOM 1620 C CA . PRO A 1 193 ? -10.874 -10.806 -1.121 1.00 92.25 193 PRO A CA 1
ATOM 1621 C C . PRO A 1 193 ? -11.242 -12.128 -0.437 1.00 92.25 193 PRO A C 1
ATOM 1623 O O . PRO A 1 193 ? -12.166 -12.827 -0.852 1.00 92.25 193 PRO A O 1
ATOM 1626 N N . PHE A 1 194 ? -10.517 -12.474 0.625 1.00 91.81 194 PHE A N 1
ATOM 1627 C CA . PHE A 1 194 ? -10.758 -13.688 1.401 1.00 91.81 194 PHE A CA 1
ATOM 1628 C C . PHE A 1 194 ? -10.525 -13.453 2.895 1.00 91.81 194 PHE A C 1
ATOM 1630 O O . PHE A 1 194 ? -9.680 -12.650 3.306 1.00 91.81 194 PHE A O 1
ATOM 1637 N N . ILE A 1 195 ? -11.257 -14.204 3.716 1.00 91.00 195 ILE A N 1
ATOM 1638 C CA . ILE A 1 195 ? -11.097 -14.205 5.169 1.00 91.00 195 ILE A CA 1
ATOM 1639 C C . ILE A 1 195 ? -9.685 -14.684 5.529 1.00 91.00 195 ILE A C 1
ATOM 1641 O O . ILE A 1 195 ? -9.250 -15.762 5.127 1.00 91.00 195 ILE A O 1
ATOM 1645 N N . GLY A 1 196 ? -8.950 -13.861 6.276 1.00 90.94 196 GLY A N 1
ATOM 1646 C CA . GLY A 1 196 ? -7.528 -14.064 6.572 1.00 90.94 196 GLY A CA 1
ATOM 1647 C C . GLY A 1 196 ? -6.608 -12.994 5.982 1.00 90.94 196 GLY A C 1
ATOM 1648 O O . GLY A 1 196 ? -5.463 -12.878 6.428 1.00 90.94 196 GLY A O 1
ATOM 1649 N N . LEU A 1 197 ? -7.094 -12.172 5.044 1.00 93.81 197 LEU A N 1
ATOM 1650 C CA . LEU A 1 197 ? -6.312 -11.082 4.463 1.00 93.81 197 LEU A CA 1
ATOM 1651 C C . LEU A 1 197 ? -5.869 -10.086 5.548 1.00 93.81 197 LEU A C 1
ATOM 1653 O O . LEU A 1 197 ? -6.697 -9.486 6.241 1.00 93.81 197 LEU A O 1
ATOM 1657 N N . THR A 1 198 ? -4.551 -9.949 5.719 1.00 95.56 198 THR A N 1
ATOM 1658 C CA . THR A 1 198 ? -3.933 -9.202 6.822 1.00 95.56 198 THR A CA 1
ATOM 1659 C C . THR A 1 198 ? -2.868 -8.248 6.295 1.00 95.56 198 THR A C 1
ATOM 1661 O O . THR A 1 198 ? -1.848 -8.679 5.761 1.00 95.56 198 THR A O 1
ATOM 1664 N N . ALA A 1 199 ? -3.088 -6.958 6.518 1.00 96.94 199 ALA A N 1
ATOM 1665 C CA . ALA A 1 199 ? -2.168 -5.874 6.224 1.00 96.94 199 ALA A CA 1
ATOM 1666 C C . ALA A 1 199 ? -1.179 -5.612 7.373 1.00 96.94 199 ALA A C 1
ATOM 1668 O O . ALA A 1 199 ? -1.187 -6.256 8.431 1.00 96.94 199 ALA A O 1
ATOM 1669 N N . LYS A 1 200 ? -0.309 -4.631 7.139 1.00 96.75 200 LYS A N 1
ATOM 1670 C CA . LYS A 1 200 ? 0.718 -4.136 8.048 1.00 96.75 200 LYS A CA 1
ATOM 1671 C C . LYS A 1 200 ? 0.471 -2.667 8.345 1.00 96.75 200 LYS A C 1
ATOM 1673 O O . LYS A 1 200 ? 0.723 -1.802 7.515 1.00 96.75 200 LYS A O 1
ATOM 1678 N N . LEU A 1 201 ? -0.030 -2.398 9.542 1.00 96.44 201 LEU A N 1
ATOM 1679 C CA . LEU A 1 201 ? -0.385 -1.062 9.991 1.00 96.44 201 LEU A CA 1
ATOM 1680 C C . LEU A 1 201 ? 0.864 -0.237 10.316 1.00 96.44 201 LEU A C 1
ATOM 1682 O O . LEU A 1 201 ? 1.593 -0.527 11.269 1.00 96.44 201 LEU A O 1
ATOM 1686 N N . CYS A 1 202 ? 1.071 0.823 9.549 1.00 95.38 202 CYS A N 1
ATOM 1687 C CA . CYS A 1 202 ? 1.965 1.923 9.859 1.00 95.38 202 CYS A CA 1
ATOM 1688 C C . CYS A 1 202 ? 1.136 3.054 10.479 1.00 95.38 202 CYS A C 1
ATOM 1690 O O . CYS A 1 202 ? 0.200 3.563 9.867 1.00 95.38 202 CYS A O 1
ATOM 1692 N N . CYS A 1 203 ? 1.449 3.427 11.716 1.00 94.12 203 CYS A N 1
ATOM 1693 C CA . CYS A 1 203 ? 0.748 4.500 12.407 1.00 94.12 203 CYS A CA 1
ATOM 1694 C C . CYS A 1 203 ? 1.666 5.711 12.533 1.00 94.12 203 CYS A C 1
ATOM 1696 O O . CYS A 1 203 ? 2.742 5.610 13.124 1.00 94.12 203 CYS A O 1
ATOM 1698 N N . ILE A 1 204 ? 1.202 6.852 12.036 1.00 92.62 204 ILE A N 1
ATOM 1699 C CA . ILE A 1 204 ? 1.867 8.144 12.167 1.00 92.62 204 ILE A CA 1
ATOM 1700 C C . ILE A 1 204 ? 1.075 8.955 13.191 1.00 92.62 204 ILE A C 1
ATOM 1702 O O . ILE A 1 204 ? -0.058 9.353 12.928 1.00 92.62 204 ILE A O 1
ATOM 1706 N N . GLU A 1 205 ? 1.642 9.188 14.374 1.00 92.50 205 GLU A N 1
ATOM 1707 C CA . GLU A 1 205 ? 1.051 10.171 15.284 1.00 92.50 205 GLU A CA 1
ATOM 1708 C C . GLU A 1 205 ? 1.408 11.582 14.818 1.00 92.50 205 GLU A C 1
ATOM 1710 O O . GLU A 1 205 ? 2.578 11.901 14.600 1.00 92.50 205 GLU A O 1
ATOM 1715 N N . LEU A 1 206 ? 0.383 12.415 14.659 1.00 92.31 206 LEU A N 1
ATOM 1716 C CA . LEU A 1 206 ? 0.530 13.821 14.324 1.00 92.31 206 LEU A CA 1
ATOM 1717 C C . LEU A 1 206 ? 0.896 14.626 15.582 1.00 92.31 206 LEU A C 1
ATOM 1719 O O . LEU A 1 206 ? 0.352 14.354 16.656 1.00 92.31 206 LEU A O 1
ATOM 1723 N N . PRO A 1 207 ? 1.759 15.651 15.464 1.00 89.44 207 PRO A N 1
ATOM 1724 C CA . PRO A 1 207 ? 1.968 16.623 16.530 1.00 89.44 207 PRO A CA 1
ATOM 1725 C C . PRO A 1 207 ? 0.655 17.261 16.996 1.00 89.44 207 PRO A C 1
ATOM 1727 O O . PRO A 1 207 ? -0.297 17.404 16.224 1.00 89.44 207 PRO A O 1
ATOM 1730 N N . GLU A 1 208 ? 0.614 17.693 18.255 1.00 87.88 208 GLU A N 1
ATOM 1731 C CA . GLU A 1 208 ? -0.553 18.382 18.804 1.00 87.88 208 GLU A CA 1
ATOM 1732 C C . GLU A 1 208 ? -0.904 19.632 17.977 1.00 87.88 208 GLU A C 1
ATOM 1734 O O . GLU A 1 208 ? -0.033 20.401 17.571 1.00 87.88 208 GLU A O 1
ATOM 1739 N N . GLY A 1 209 ? -2.194 19.809 17.679 1.00 83.38 209 GLY A N 1
ATOM 1740 C CA . GLY A 1 209 ? -2.694 20.900 16.837 1.00 83.38 209 GLY A CA 1
ATOM 1741 C C . GLY A 1 209 ? -2.566 20.671 15.326 1.00 83.38 209 GLY A C 1
ATOM 1742 O O . GLY A 1 209 ? -3.237 21.367 14.563 1.00 83.38 209 GLY A O 1
ATOM 1743 N N . LEU A 1 210 ? -1.794 19.677 14.868 1.00 86.50 210 LEU A N 1
ATOM 1744 C CA . LEU A 1 210 ? -1.754 19.306 13.455 1.00 86.50 210 LEU A CA 1
ATOM 1745 C C . LEU A 1 210 ? -2.921 18.370 13.124 1.00 86.50 210 LEU A C 1
ATOM 1747 O O . LEU A 1 210 ? -3.126 17.342 13.767 1.00 86.50 210 LEU A O 1
ATOM 1751 N N . THR A 1 211 ? -3.689 18.715 12.094 1.00 80.62 211 THR A N 1
ATOM 1752 C CA . THR A 1 211 ? -4.774 17.869 11.581 1.00 80.62 211 THR A CA 1
ATOM 1753 C C . THR A 1 211 ? -4.546 17.614 10.100 1.00 80.62 211 THR A C 1
ATOM 1755 O O . THR A 1 211 ? -4.130 18.517 9.373 1.00 80.62 211 THR A O 1
ATOM 1758 N N . ARG A 1 212 ? -4.809 16.380 9.655 1.00 80.81 212 ARG A N 1
ATOM 1759 C CA . ARG A 1 212 ? -4.795 16.039 8.230 1.00 80.81 212 ARG A CA 1
ATOM 1760 C C . ARG A 1 212 ? -5.809 16.931 7.490 1.00 80.81 212 ARG A C 1
ATOM 1762 O O . ARG A 1 212 ? -6.926 17.084 7.986 1.00 80.81 212 ARG A O 1
ATOM 1769 N N . PRO A 1 213 ? -5.454 17.518 6.335 1.00 77.25 213 PRO A N 1
ATOM 1770 C CA . PRO A 1 213 ? -6.403 18.282 5.531 1.00 77.25 213 PRO A CA 1
ATOM 1771 C C . PRO A 1 213 ? -7.635 17.452 5.139 1.00 77.25 213 PRO A C 1
ATOM 1773 O O . PRO A 1 213 ? -7.526 16.247 4.941 1.00 77.25 213 PRO A O 1
ATOM 1776 N N . ASN A 1 214 ? -8.787 18.111 4.968 1.00 65.88 214 ASN A N 1
ATOM 1777 C CA . ASN A 1 214 ? -10.033 17.465 4.522 1.00 65.88 214 ASN A CA 1
ATOM 1778 C C . ASN A 1 214 ? -10.012 17.030 3.041 1.00 65.88 214 ASN A C 1
ATOM 1780 O O . ASN A 1 214 ? -10.921 16.333 2.600 1.00 65.88 214 ASN A O 1
ATOM 1784 N N . THR A 1 215 ? -9.025 17.477 2.256 1.00 60.19 215 THR A N 1
ATOM 1785 C CA . THR A 1 215 ? -8.779 16.968 0.896 1.00 60.19 215 THR A CA 1
ATOM 1786 C C . THR A 1 215 ? -8.246 15.531 0.959 1.00 60.19 215 THR A C 1
ATOM 1788 O O . THR A 1 215 ? -7.945 15.040 2.045 1.00 60.19 215 THR A O 1
ATOM 1791 N N . GLU A 1 216 ? -8.110 14.835 -0.181 1.00 65.69 216 GLU A N 1
ATOM 1792 C CA . GLU A 1 216 ? -7.713 13.410 -0.227 1.00 65.69 216 GLU A CA 1
ATOM 1793 C C . GLU A 1 216 ? -6.471 13.078 0.632 1.00 65.69 216 GLU A C 1
ATOM 1795 O O . GLU A 1 216 ? -6.306 11.947 1.084 1.00 65.69 216 GLU A O 1
ATOM 1800 N N . GLY A 1 217 ? -5.623 14.068 0.941 1.00 76.25 217 GLY A N 1
ATOM 1801 C CA . GLY A 1 217 ? -4.646 14.015 2.030 1.00 76.25 217 GLY A CA 1
ATOM 1802 C C . GLY A 1 217 ? -3.443 13.117 1.758 1.00 76.25 217 GLY A C 1
ATOM 1803 O O . GLY A 1 217 ? -2.596 12.985 2.634 1.00 76.25 217 GLY A O 1
ATOM 1804 N N . TYR A 1 218 ? -3.356 12.539 0.559 1.00 89.25 218 TYR A N 1
ATOM 1805 C CA . TYR A 1 218 ? -2.232 11.724 0.107 1.00 89.25 218 TYR A CA 1
ATOM 1806 C C . TYR A 1 218 ? -0.924 12.508 0.134 1.00 89.25 218 TYR A C 1
ATOM 1808 O O . TYR A 1 218 ? -0.004 12.055 0.794 1.00 89.25 218 TYR A O 1
ATOM 1816 N N . ASP A 1 219 ? -0.872 13.716 -0.437 1.00 91.56 219 ASP A N 1
ATOM 1817 C CA . ASP A 1 219 ? 0.350 14.540 -0.436 1.00 91.56 219 ASP A CA 1
ATOM 1818 C C . ASP A 1 219 ? 0.860 14.824 0.984 1.00 91.56 219 ASP A C 1
ATOM 1820 O O . ASP A 1 219 ? 2.052 14.730 1.265 1.00 91.56 219 ASP A O 1
ATOM 1824 N N . PHE A 1 220 ? -0.064 15.119 1.905 1.00 93.12 220 PHE A N 1
ATOM 1825 C CA . PHE A 1 220 ? 0.255 15.350 3.312 1.00 93.12 220 PHE A CA 1
ATOM 1826 C C . PHE A 1 220 ? 0.817 14.088 3.980 1.00 93.12 220 PHE A C 1
ATOM 1828 O O . PHE A 1 220 ? 1.799 14.159 4.717 1.00 93.12 220 PHE A O 1
ATOM 1835 N N . VAL A 1 221 ? 0.208 12.926 3.730 1.00 94.56 221 VAL A N 1
ATOM 1836 C CA . VAL A 1 221 ? 0.682 11.651 4.286 1.00 94.56 221 VAL A CA 1
ATOM 1837 C C . VAL A 1 221 ? 1.986 11.200 3.623 1.00 94.56 221 VAL A C 1
ATOM 1839 O O . VAL A 1 221 ? 2.839 10.654 4.316 1.00 94.56 221 VAL A O 1
ATOM 1842 N N . ASP A 1 222 ? 2.181 11.470 2.332 1.00 96.38 222 ASP A N 1
ATOM 1843 C CA . ASP A 1 222 ? 3.420 11.200 1.603 1.00 96.38 222 ASP A CA 1
ATOM 1844 C C . ASP A 1 222 ? 4.586 12.017 2.167 1.00 96.38 222 ASP A C 1
ATOM 1846 O O . ASP A 1 222 ? 5.649 11.465 2.436 1.00 96.38 222 ASP A O 1
ATOM 1850 N N . ASP A 1 223 ? 4.374 13.305 2.452 1.00 94.75 223 ASP A N 1
ATOM 1851 C CA . ASP A 1 223 ? 5.372 14.152 3.115 1.00 94.75 223 ASP A CA 1
ATOM 1852 C C . ASP A 1 223 ? 5.750 13.634 4.508 1.00 94.75 223 ASP A C 1
ATOM 1854 O O . ASP A 1 223 ? 6.935 13.557 4.863 1.00 94.75 223 ASP A O 1
ATOM 1858 N N . LEU A 1 224 ? 4.751 13.245 5.306 1.00 94.06 224 LEU A N 1
ATOM 1859 C CA . LEU A 1 224 ? 4.982 12.692 6.639 1.00 94.06 224 LEU A CA 1
ATOM 1860 C C . LEU A 1 224 ? 5.730 11.360 6.579 1.00 94.06 224 LEU A C 1
ATOM 1862 O O . LEU A 1 224 ? 6.695 11.167 7.322 1.00 94.06 224 LEU A O 1
ATOM 1866 N N . LEU A 1 225 ? 5.306 10.450 5.702 1.00 95.31 225 LEU A N 1
ATOM 1867 C CA . LEU A 1 225 ? 5.923 9.140 5.563 1.00 95.31 225 LEU A CA 1
ATOM 1868 C C . LEU A 1 225 ? 7.358 9.262 5.041 1.00 95.31 225 LEU A C 1
ATOM 1870 O O . LEU A 1 225 ? 8.263 8.683 5.643 1.00 95.31 225 LEU A O 1
ATOM 1874 N N . ALA A 1 226 ? 7.596 10.058 3.996 1.00 95.56 226 ALA A N 1
ATOM 1875 C CA . ALA A 1 226 ? 8.934 10.322 3.471 1.00 95.56 226 ALA A CA 1
ATOM 1876 C C . ALA A 1 226 ? 9.868 10.883 4.555 1.00 95.56 226 ALA A C 1
ATOM 1878 O O . ALA A 1 226 ? 11.011 10.439 4.676 1.00 95.56 226 ALA A O 1
ATOM 1879 N N . THR A 1 227 ? 9.365 11.791 5.397 1.00 92.50 227 THR A N 1
ATOM 1880 C CA . THR A 1 227 ? 10.120 12.337 6.534 1.00 92.50 227 THR A CA 1
ATOM 1881 C C . THR A 1 227 ? 10.441 11.261 7.575 1.00 92.50 227 THR A C 1
ATOM 1883 O O . THR A 1 227 ? 11.577 11.177 8.044 1.00 92.50 227 THR A O 1
ATOM 1886 N N . GLN A 1 228 ? 9.480 10.400 7.927 1.00 90.44 228 GLN A N 1
ATOM 1887 C CA . GLN A 1 228 ? 9.714 9.314 8.885 1.00 90.44 228 GLN A CA 1
ATOM 1888 C C . GLN A 1 228 ? 10.695 8.260 8.366 1.00 90.44 228 GLN A C 1
ATOM 1890 O O . GLN A 1 228 ? 11.502 7.752 9.143 1.00 90.44 228 GLN A O 1
ATOM 1895 N N . LEU A 1 229 ? 10.665 7.961 7.064 1.00 91.12 229 LEU A N 1
ATOM 1896 C CA . LEU A 1 229 ? 11.552 6.990 6.422 1.00 91.12 229 LEU A CA 1
ATOM 1897 C C . LEU A 1 229 ? 13.038 7.367 6.552 1.00 91.12 229 LEU A C 1
ATOM 1899 O O . LEU A 1 229 ? 13.889 6.482 6.564 1.00 91.12 229 LEU A O 1
ATOM 1903 N N . VAL A 1 230 ? 13.376 8.655 6.691 1.00 86.31 230 VAL A N 1
ATOM 1904 C CA . VAL A 1 230 ? 14.761 9.111 6.939 1.00 86.31 230 VAL A CA 1
ATOM 1905 C C . VAL A 1 230 ? 15.293 8.613 8.292 1.00 86.31 230 VAL A C 1
ATOM 1907 O O . VAL A 1 230 ? 16.500 8.441 8.460 1.00 86.31 230 VAL A O 1
ATOM 1910 N N . ASN A 1 231 ? 14.415 8.351 9.263 1.00 83.50 231 ASN A N 1
ATOM 1911 C CA . ASN A 1 231 ? 14.815 7.902 10.587 1.00 83.50 231 ASN A CA 1
ATOM 1912 C C . ASN A 1 231 ? 14.931 6.368 10.639 1.00 83.50 231 ASN A C 1
ATOM 1914 O O . ASN A 1 231 ? 13.952 5.646 10.840 1.00 83.50 231 ASN A O 1
ATOM 1918 N N . ALA A 1 232 ? 16.160 5.869 10.500 1.00 71.62 232 ALA A N 1
ATOM 1919 C CA . ALA A 1 232 ? 16.449 4.438 10.525 1.00 71.62 232 ALA A CA 1
ATOM 1920 C C . ALA A 1 232 ? 16.028 3.746 11.837 1.00 71.62 232 ALA A C 1
ATOM 1922 O O . ALA A 1 232 ? 15.655 2.575 11.798 1.00 71.62 232 ALA A O 1
ATOM 1923 N N . ASP A 1 233 ? 16.024 4.446 12.976 1.00 76.62 233 ASP A N 1
ATOM 1924 C CA . ASP A 1 233 ? 15.622 3.860 14.261 1.00 76.62 233 ASP A CA 1
ATOM 1925 C C . ASP A 1 233 ? 14.121 3.567 14.301 1.00 76.62 233 ASP A C 1
ATOM 1927 O O . ASP A 1 233 ? 13.707 2.510 14.785 1.00 76.62 233 ASP A O 1
ATOM 1931 N N . LEU A 1 234 ? 13.304 4.447 13.708 1.00 75.88 234 LEU A N 1
ATOM 1932 C CA . LEU A 1 234 ? 11.876 4.188 13.510 1.00 75.88 234 LEU A CA 1
ATOM 1933 C C . LEU A 1 234 ? 11.690 2.932 12.657 1.00 75.88 234 LEU A C 1
ATOM 1935 O O . LEU A 1 234 ? 10.969 2.016 13.047 1.00 75.88 234 LEU A O 1
ATOM 1939 N N . LEU A 1 235 ? 12.451 2.814 11.568 1.00 76.25 235 LEU A N 1
ATOM 1940 C CA . LEU A 1 235 ? 12.449 1.609 10.744 1.00 76.25 235 LEU A CA 1
ATOM 1941 C C . LEU A 1 235 ? 12.990 0.380 11.466 1.00 76.25 235 LEU A C 1
ATOM 1943 O O . LEU A 1 235 ? 12.776 -0.720 10.983 1.00 76.25 235 LEU A O 1
ATOM 1947 N N . LEU A 1 236 ? 13.642 0.472 12.621 1.00 81.81 236 LEU A N 1
ATOM 1948 C CA . LEU A 1 236 ? 14.088 -0.693 13.390 1.00 81.81 236 LEU A CA 1
ATOM 1949 C C . LEU A 1 236 ? 13.135 -1.070 14.533 1.00 81.81 236 LEU A C 1
ATOM 1951 O O . LEU A 1 236 ? 13.174 -2.221 14.970 1.00 81.81 236 LEU A O 1
ATOM 1955 N N . ASP A 1 237 ? 12.160 -0.227 14.873 1.00 82.62 237 ASP A N 1
ATOM 1956 C CA . ASP A 1 237 ? 11.137 -0.519 15.884 1.00 82.62 237 ASP A CA 1
ATOM 1957 C C . ASP A 1 237 ? 10.236 -1.713 15.500 1.00 82.62 237 ASP A C 1
ATOM 1959 O O . ASP A 1 237 ? 9.594 -1.745 14.448 1.00 82.62 237 ASP A O 1
ATOM 1963 N N . ASN A 1 238 ? 10.190 -2.729 16.364 1.00 73.56 238 ASN A N 1
ATOM 1964 C CA . ASN A 1 238 ? 9.394 -3.944 16.169 1.00 73.56 238 ASN A CA 1
ATOM 1965 C C . ASN A 1 238 ? 7.888 -3.733 16.395 1.00 73.56 238 ASN A C 1
ATOM 1967 O O . ASN A 1 238 ? 7.101 -4.617 16.064 1.00 73.56 238 ASN A O 1
ATOM 1971 N N . GLN A 1 239 ? 7.481 -2.600 16.974 1.00 76.44 239 GLN A N 1
ATOM 1972 C CA . GLN A 1 239 ? 6.073 -2.235 17.150 1.00 76.44 239 GLN A CA 1
ATOM 1973 C C . GLN A 1 239 ? 5.483 -1.501 15.937 1.00 76.44 239 GLN A C 1
ATOM 1975 O O . GLN A 1 239 ? 4.272 -1.247 15.898 1.00 76.44 239 GLN A O 1
ATOM 1980 N N . GLN A 1 240 ? 6.314 -1.151 14.955 1.00 80.75 240 GLN A N 1
ATOM 1981 C CA . GLN A 1 240 ? 5.850 -0.681 13.655 1.00 80.75 240 GLN A CA 1
ATOM 1982 C C . GLN A 1 240 ? 5.404 -1.857 12.782 1.00 80.75 240 GLN A C 1
ATOM 1984 O O . GLN A 1 240 ? 5.932 -2.963 12.900 1.00 80.75 240 GLN A O 1
ATOM 1989 N N . LEU A 1 241 ? 4.446 -1.608 11.881 1.00 90.00 241 LEU A N 1
ATOM 1990 C CA . LEU A 1 241 ? 3.887 -2.613 10.967 1.00 90.00 241 LEU A CA 1
ATOM 1991 C C . LEU A 1 241 ? 3.138 -3.740 11.700 1.00 90.00 241 LEU A C 1
ATOM 1993 O O . LEU A 1 241 ? 3.309 -4.929 11.404 1.00 90.00 241 LEU A O 1
ATOM 1997 N N . SER A 1 242 ? 2.280 -3.370 12.660 1.00 93.06 242 SER A N 1
ATOM 1998 C CA . SER A 1 242 ? 1.451 -4.335 13.390 1.00 93.06 242 SER A CA 1
ATOM 1999 C C . SER A 1 242 ? 0.414 -4.997 12.471 1.00 93.06 242 SER A C 1
ATOM 2001 O O . SER A 1 242 ? -0.022 -4.382 11.499 1.00 93.06 242 SER A O 1
ATOM 2003 N N . PRO A 1 243 ? -0.004 -6.246 12.740 1.00 95.31 243 PRO A N 1
ATOM 2004 C CA . PRO A 1 243 ? -1.043 -6.900 11.948 1.00 95.31 243 PRO A CA 1
ATOM 2005 C C . PRO A 1 243 ? -2.350 -6.097 11.941 1.00 95.31 243 PRO A C 1
ATOM 2007 O O . PRO A 1 243 ? -2.760 -5.585 12.981 1.00 95.31 243 PRO A O 1
ATOM 2010 N N . LEU A 1 244 ? -3.007 -6.029 10.784 1.00 96.94 244 LEU A N 1
ATOM 2011 C CA . LEU A 1 244 ? -4.329 -5.426 10.621 1.00 96.94 244 LEU A CA 1
ATOM 2012 C C . LEU A 1 244 ? -5.206 -6.343 9.756 1.00 96.94 244 LEU A C 1
ATOM 2014 O O . LEU A 1 244 ? -4.893 -6.506 8.577 1.00 96.94 244 LEU A O 1
ATOM 2018 N N . PRO A 1 245 ? -6.286 -6.943 10.286 1.00 97.38 245 PRO A N 1
ATOM 2019 C CA . PRO A 1 245 ? -7.280 -7.633 9.463 1.00 97.38 245 PRO A CA 1
ATOM 2020 C C . PRO A 1 245 ? -7.885 -6.652 8.447 1.00 97.38 245 PRO A C 1
ATOM 2022 O O . PRO A 1 245 ? -8.630 -5.752 8.826 1.00 97.38 245 PRO A O 1
ATOM 2025 N N . LEU A 1 246 ? -7.525 -6.786 7.165 1.00 96.75 246 LEU A N 1
ATOM 2026 C CA . LEU A 1 246 ? -7.826 -5.773 6.146 1.00 96.75 246 LEU A CA 1
ATOM 2027 C C . LEU A 1 246 ? -9.339 -5.595 5.951 1.00 96.75 246 LEU A C 1
ATOM 2029 O O . LEU A 1 246 ? -9.841 -4.479 5.991 1.00 96.75 246 LEU A O 1
ATOM 2033 N N . LEU A 1 247 ? -10.078 -6.699 5.836 1.00 96.19 247 LEU A N 1
ATOM 2034 C CA . LEU A 1 247 ? -11.540 -6.706 5.710 1.00 96.19 247 LEU A CA 1
ATOM 2035 C C . LEU A 1 247 ? -12.245 -6.365 7.033 1.00 96.19 247 LEU A C 1
ATOM 2037 O O . LEU A 1 247 ? -13.465 -6.273 7.071 1.00 96.19 247 LEU A O 1
ATOM 2041 N N . GLY A 1 248 ? -11.498 -6.195 8.126 1.00 96.56 248 GLY A N 1
ATOM 2042 C CA . GLY A 1 248 ? -12.017 -5.698 9.397 1.00 96.56 248 GLY A CA 1
ATOM 2043 C C . GLY A 1 248 ? -12.158 -4.181 9.449 1.00 96.56 248 GLY A C 1
ATOM 2044 O O . GLY A 1 248 ? -12.878 -3.674 10.298 1.00 96.56 248 GLY A O 1
ATOM 2045 N N . VAL A 1 249 ? -11.491 -3.443 8.560 1.00 96.75 249 VAL A N 1
ATOM 2046 C CA . VAL A 1 249 ? -11.631 -1.985 8.508 1.00 96.75 249 VAL A CA 1
ATOM 2047 C C . VAL A 1 249 ? -13.066 -1.634 8.085 1.00 96.75 249 VAL A C 1
ATOM 2049 O O . VAL A 1 249 ? -13.527 -2.145 7.057 1.00 96.75 249 VAL A O 1
ATOM 2052 N N . PRO A 1 250 ? -13.797 -0.796 8.846 1.00 95.75 250 PRO A N 1
ATOM 2053 C CA . PRO A 1 250 ? -15.167 -0.424 8.513 1.00 95.75 250 PRO A CA 1
ATOM 2054 C C . PRO A 1 250 ? -15.296 0.132 7.091 1.00 95.75 250 PRO A C 1
ATOM 2056 O O . PRO A 1 250 ? -14.584 1.059 6.709 1.00 95.75 250 PRO A O 1
ATOM 2059 N N . GLY A 1 251 ? -16.208 -0.448 6.309 1.00 93.12 251 GLY A N 1
ATOM 2060 C CA . GLY A 1 251 ? -16.478 -0.066 4.922 1.00 93.12 251 GLY A CA 1
ATOM 2061 C C . GLY A 1 251 ? -15.559 -0.703 3.874 1.00 93.12 251 GLY A C 1
ATOM 2062 O O . GLY A 1 251 ? -15.753 -0.452 2.691 1.00 93.12 251 GLY A O 1
ATOM 2063 N N . TRP A 1 252 ? -14.570 -1.521 4.255 1.00 94.81 252 TRP A N 1
ATOM 2064 C CA . TRP A 1 252 ? -13.670 -2.193 3.297 1.00 94.81 252 TRP A CA 1
ATOM 2065 C C . TRP A 1 252 ? -14.134 -3.588 2.870 1.00 94.81 252 TRP A C 1
ATOM 2067 O O . TRP A 1 252 ? -13.623 -4.130 1.889 1.00 94.81 252 TRP A O 1
ATOM 2077 N N . HIS A 1 253 ? -15.106 -4.165 3.575 1.00 93.56 253 HIS A N 1
ATOM 2078 C CA . HIS A 1 253 ? -15.741 -5.424 3.202 1.00 93.56 253 HIS A CA 1
ATOM 2079 C C . HIS A 1 253 ? -17.121 -5.156 2.596 1.00 93.56 253 HIS A C 1
ATOM 2081 O O . HIS A 1 253 ? -17.863 -4.324 3.110 1.00 93.56 253 HIS A O 1
ATOM 2087 N N . GLN A 1 254 ? -17.453 -5.847 1.501 1.00 88.62 254 GLN A N 1
ATOM 2088 C CA . GLN A 1 254 ? -18.746 -5.684 0.820 1.00 88.62 254 GLN A CA 1
ATOM 2089 C C . GLN A 1 254 ? -19.903 -6.292 1.621 1.00 88.62 254 GLN A C 1
ATOM 2091 O O . GLN A 1 254 ? -21.038 -5.829 1.527 1.00 88.62 254 GLN A O 1
ATOM 2096 N N . GLU A 1 255 ? -19.627 -7.336 2.402 1.00 90.69 255 GLU A N 1
ATOM 2097 C CA . GLU A 1 255 ? -20.625 -7.943 3.278 1.00 90.69 255 GLU A CA 1
ATOM 2098 C C . GLU A 1 255 ? -20.752 -7.169 4.594 1.00 90.69 255 GLU A C 1
ATOM 2100 O O . GLU A 1 255 ? -19.871 -6.400 4.986 1.00 90.69 255 GLU A O 1
ATOM 2105 N N . ALA A 1 256 ? -21.860 -7.398 5.301 1.00 91.56 256 ALA A N 1
ATOM 2106 C CA . ALA A 1 256 ? -22.123 -6.752 6.577 1.00 91.56 256 ALA A CA 1
ATOM 2107 C C . ALA A 1 256 ? -21.011 -7.049 7.599 1.00 91.56 256 ALA A C 1
ATOM 2109 O O . ALA A 1 256 ? -20.643 -8.196 7.837 1.00 91.56 256 ALA A O 1
ATOM 2110 N N . GLN A 1 257 ? -20.502 -5.993 8.232 1.00 94.56 257 GLN A N 1
ATOM 2111 C CA . GLN A 1 257 ? -19.507 -6.075 9.302 1.00 94.56 257 GLN A CA 1
ATOM 2112 C C . GLN A 1 257 ? -20.200 -5.912 10.665 1.00 94.56 257 GLN A C 1
ATOM 2114 O O . GLN A 1 257 ? -20.057 -4.887 11.338 1.00 94.56 257 GLN A O 1
ATOM 2119 N N . ASP A 1 258 ? -21.023 -6.891 11.036 1.00 95.56 258 ASP A N 1
ATOM 2120 C CA . ASP A 1 258 ? -21.737 -6.928 12.315 1.00 95.56 258 ASP A CA 1
ATOM 2121 C C . ASP A 1 258 ? -20.905 -7.577 13.441 1.00 95.56 258 ASP A C 1
ATOM 2123 O O . ASP A 1 258 ? -19.722 -7.885 13.283 1.00 95.56 258 ASP A O 1
ATOM 2127 N N . LEU A 1 259 ? -21.506 -7.740 14.625 1.00 95.69 259 LEU A N 1
ATOM 2128 C CA . LEU A 1 259 ? -20.825 -8.355 15.767 1.00 95.69 259 LEU A CA 1
ATOM 2129 C C . LEU A 1 259 ? -20.388 -9.799 15.498 1.00 95.69 259 LEU A C 1
ATOM 2131 O O . LEU A 1 259 ? -19.328 -10.184 15.992 1.00 95.69 259 LEU A O 1
ATOM 2135 N N . ASP A 1 260 ? -21.159 -10.568 14.727 1.00 95.75 260 ASP A N 1
ATOM 2136 C CA . ASP A 1 260 ? -20.854 -11.969 14.435 1.00 95.75 260 ASP A CA 1
ATOM 2137 C C . ASP A 1 260 ? -19.655 -12.070 13.486 1.00 95.75 260 ASP A C 1
ATOM 2139 O O . ASP A 1 260 ? -18.760 -12.887 13.713 1.00 95.75 260 ASP A O 1
ATOM 2143 N N . PHE A 1 261 ? -19.559 -11.167 12.502 1.00 96.75 261 PHE A N 1
ATOM 2144 C CA . PHE A 1 261 ? -18.369 -11.026 11.661 1.00 96.75 261 PHE A CA 1
ATOM 2145 C C . PHE A 1 261 ? -17.105 -10.793 12.503 1.00 96.75 261 PHE A C 1
ATOM 2147 O O . PHE A 1 261 ? -16.122 -11.521 12.365 1.00 96.75 261 PHE A O 1
ATOM 2154 N N . TYR A 1 262 ? -17.129 -9.829 13.432 1.00 97.19 262 TYR A N 1
ATOM 2155 C CA . TYR A 1 262 ? -15.976 -9.545 14.301 1.00 97.19 262 TYR A CA 1
ATOM 2156 C C . TYR A 1 262 ? -15.732 -10.600 15.391 1.00 97.19 262 TYR A C 1
ATOM 2158 O O . TYR A 1 262 ? -14.661 -10.597 16.006 1.00 97.19 262 TYR A O 1
ATOM 2166 N N . ALA A 1 263 ? -16.694 -11.490 15.647 1.00 94.88 263 ALA A N 1
ATOM 2167 C CA . ALA A 1 263 ? -16.548 -12.613 16.569 1.00 94.88 263 ALA A CA 1
ATOM 2168 C C . ALA A 1 263 ? -15.824 -13.819 15.939 1.00 94.88 263 ALA A C 1
ATOM 2170 O O . ALA A 1 263 ? -15.413 -14.726 16.669 1.00 94.88 263 ALA A O 1
ATOM 2171 N N . ASP A 1 264 ? -15.615 -13.838 14.615 1.00 95.44 264 ASP A N 1
ATOM 2172 C CA . ASP A 1 264 ? -14.874 -14.905 13.939 1.00 95.44 264 ASP A CA 1
ATOM 2173 C C . ASP A 1 264 ? -13.379 -14.882 14.302 1.00 95.44 264 ASP A C 1
ATOM 2175 O O . ASP A 1 264 ? -12.534 -14.267 13.647 1.00 95.44 264 ASP A O 1
ATOM 2179 N N . THR A 1 265 ? -13.030 -15.629 15.349 1.00 93.88 265 THR A N 1
ATOM 2180 C CA . THR A 1 265 ? -11.647 -15.776 15.826 1.00 93.88 265 THR A CA 1
ATOM 2181 C C . THR A 1 265 ? -10.719 -16.509 14.853 1.00 93.88 265 THR A C 1
ATOM 2183 O O . THR A 1 265 ? -9.501 -16.479 15.052 1.00 93.88 265 THR A O 1
ATOM 2186 N N . SER A 1 266 ? -11.236 -17.143 13.790 1.00 91.81 266 SER A N 1
ATOM 2187 C CA . SER A 1 266 ? -10.391 -17.718 12.737 1.00 91.81 266 SER A CA 1
ATOM 2188 C C . SER A 1 266 ? -9.682 -16.622 11.929 1.00 91.81 266 SER A C 1
ATOM 2190 O O . SER A 1 266 ? -8.516 -16.799 11.533 1.00 91.81 266 SER A O 1
ATOM 2192 N N . TYR A 1 267 ? -10.345 -15.465 11.799 1.00 94.62 267 TYR A N 1
ATOM 2193 C CA . TYR A 1 267 ? -9.839 -14.251 11.172 1.00 94.62 267 TYR A CA 1
ATOM 2194 C C . TYR A 1 267 ? -9.321 -13.232 12.191 1.00 94.62 267 TYR A C 1
ATOM 2196 O O . TYR A 1 267 ? -8.138 -12.879 12.180 1.00 94.62 267 TYR A O 1
ATOM 2204 N N . PHE A 1 268 ? -10.180 -12.820 13.123 1.00 96.44 268 PHE A N 1
ATOM 2205 C CA . PHE A 1 268 ? -9.921 -11.851 14.188 1.00 96.44 268 PHE A CA 1
ATOM 2206 C C . PHE A 1 268 ? -9.222 -12.521 15.371 1.00 96.44 268 PHE A C 1
ATOM 2208 O O . PHE A 1 268 ? -9.721 -12.589 16.494 1.00 96.44 268 PHE A O 1
ATOM 2215 N N . ARG A 1 269 ? -8.030 -13.061 15.107 1.00 94.12 269 ARG A N 1
ATOM 2216 C CA . ARG A 1 269 ? -7.287 -13.872 16.076 1.00 94.12 269 ARG A CA 1
ATOM 2217 C C . ARG A 1 269 ? -6.873 -13.041 17.294 1.00 94.12 269 ARG A C 1
ATOM 2219 O O . ARG A 1 269 ? -6.229 -11.997 17.109 1.00 94.12 269 ARG A O 1
ATOM 2226 N N . PRO A 1 270 ? -7.139 -13.511 18.526 1.00 92.62 270 PRO A N 1
ATOM 2227 C CA . PRO A 1 270 ? -6.671 -12.833 19.726 1.00 92.62 270 PRO A CA 1
ATOM 2228 C C . PRO A 1 270 ? -5.139 -12.817 19.778 1.00 92.62 270 PRO A C 1
ATOM 2230 O O . PRO A 1 270 ? -4.453 -13.622 19.134 1.00 92.62 270 PRO A O 1
ATOM 2233 N N . LYS A 1 271 ? -4.581 -11.887 20.554 1.00 92.31 271 LYS A N 1
ATOM 2234 C CA . LYS A 1 271 ? -3.133 -11.797 20.754 1.00 92.31 271 LYS A CA 1
ATOM 2235 C C . LYS A 1 271 ? -2.639 -13.081 21.415 1.00 92.31 271 LYS A C 1
ATOM 2237 O O . LYS A 1 271 ? -3.213 -13.538 22.402 1.00 92.31 271 LYS A O 1
ATOM 2242 N N . ARG A 1 272 ? -1.573 -13.673 20.868 1.00 88.19 272 ARG A N 1
ATOM 2243 C CA . ARG A 1 272 ? -0.948 -14.850 21.483 1.00 88.19 272 ARG A CA 1
ATOM 2244 C C . ARG A 1 272 ? -0.456 -14.466 22.873 1.00 88.19 272 ARG A C 1
ATOM 2246 O O . ARG A 1 272 ? 0.347 -13.545 23.003 1.00 88.19 272 ARG A O 1
ATOM 2253 N N . GLN A 1 273 ? -0.926 -15.182 23.884 1.00 80.88 273 GLN A N 1
ATOM 2254 C CA . GLN A 1 273 ? -0.348 -15.111 25.215 1.00 80.88 273 GLN A CA 1
ATOM 2255 C C . GLN A 1 273 ? 0.962 -15.898 25.172 1.00 80.88 273 GLN A C 1
ATOM 2257 O O . GLN A 1 273 ? 0.958 -17.109 24.970 1.00 80.88 273 GLN A O 1
ATOM 2262 N N . THR A 1 274 ? 2.091 -15.203 25.268 1.00 64.38 274 THR A N 1
ATOM 2263 C CA . THR A 1 274 ? 3.372 -15.844 25.569 1.00 64.38 274 THR A CA 1
ATOM 2264 C C . THR A 1 274 ? 3.371 -16.176 27.054 1.00 64.38 274 THR A C 1
ATOM 2266 O O . THR A 1 274 ? 3.624 -15.295 27.873 1.00 64.38 274 THR A O 1
ATOM 2269 N N . THR A 1 275 ? 2.997 -17.411 27.384 1.00 44.16 275 THR A N 1
ATOM 2270 C CA . THR A 1 275 ? 3.393 -18.068 28.641 1.00 44.16 275 THR A CA 1
ATOM 2271 C C . THR A 1 275 ? 4.872 -18.397 28.620 1.00 44.16 275 THR A C 1
ATOM 2273 O O . THR A 1 275 ? 5.330 -18.854 27.546 1.00 44.16 275 THR A O 1
#

Radius of gyration: 19.15 Å; chains: 1; bounding box: 49×60×50 Å

Foldseek 3Di:
DPPPPPPPDDDFDLFQDLVLAVDFADCPVVVVQDVSNVDPGQDDQVRLQVLLVVQHVLVQATEDEQVVVVVVVDDQLVCCLPRSYHYDHGSDQLVSLLSSLCSLQVLLVNLLSVVLVVCCVVPNDPDQDLLNVLSLQCQAFEKEWEDEPVCVVLLVCLLQLVLCCNQPVPVVCLVQRVIDRNRSNLRSCLSPPDQQRKGFYAYHYDPPPDGQDPPVRSVVVSVSNSVQSVDVVSSVDPSGRGIDLRCSHPRNPPDDNDPVVCVPCVRSPGDDDDD

Sequence (275 aa):
MQKNSVNPRFVAPTEWQPELFLQPGLFSALAATFPLAEQRHFPSPEQLTEWLHQRTPLQDWCFVDSSVLDADGRYYEDFIYQSRQIPMRLNNWHDLFGALIWCFFPKSKQQMNRLHMEQIQQFGSKERSKVRHKLTLLDECGVIICIKPSQRFLLDLLRNHQWTQAFYQHKELWAELNPIIFGHANYEMATKPFIGLTAKLCCIELPEGLTRPNTEGYDFVDDLLATQLVNADLLLDNQQLSPLPLLGVPGWHQEAQDLDFYADTSYFRPKRQTT

Secondary structure (DSSP, 8-state):
-------PPP---SS--GGGGTSSSTTHHHHHHS-GGG-SSPPPHHHHHHHHHHHSS-TT-EEEEHHHHHHH---HHHHHHHH-EEEE-TT-HHHHHHHHHHHH-HHHHHHHHHHHHHHHHHH-SSS--HHHHHHHHHHHHEEEEEE-GGGHHHHHHHHTT-HIIIIIITHHHHHHH--EE--HHHHHHHTS--TT-EEEEEEEEPPTT----SS--HHHHHHHHHHHHT-HHHHH-TTSSEEEEGGGSTTSSSS---HHHHH-TTTSPPPP---